Protein AF-A0A7S3KL19-F1 (afdb_monomer_lite)

Radius of gyration: 41.1 Å; chains: 1; bounding box: 106×30×114 Å

Sequence (224 aa):
MGDQIRPVNDKGTVEIENLKRSSTKVPSAVFSWAQTDDCVEKLENVISRTGIYNASFRPEEKEIVLIGEKKPVDRAEILVSFIIEHQKDLAQIDNDNEKILKNIETKKSKIKSQAVEEVLVPKELLGIIIGKSGANLNFIKQEYNVNIQIIEANSEEAHSYTDTVIPENKALVRIFGSNQSWVKEAKAYICINRNTYPIEKDKIDYIRGYKNSILNDMKERSGC

InterPro domains:
  IPR004087 K Homology domain [SM00322] (113-195)
  IPR004088 K Homology domain, type 1 [PF00013] (117-190)
  IPR036612 K Homology domain, type 1 superfamily [G3DSA:3.30.1370.10] (102-196)
  IPR036612 K Homology domain, type 1 superfamily [SSF54791] (116-223)

pLDDT: mean 78.71, std 11.36, range [45.09, 91.5]

Structure (mmCIF, N/CA/C/O backbone):
data_AF-A0A7S3KL19-F1
#
_entry.id   AF-A0A7S3KL19-F1
#
loop_
_atom_site.group_PDB
_atom_site.id
_atom_site.type_symbol
_atom_site.label_atom_id
_atom_site.label_alt_id
_atom_site.label_comp_id
_atom_site.label_asym_id
_atom_site.label_entity_id
_atom_site.label_seq_id
_atom_site.pdbx_PDB_ins_code
_atom_site.Cartn_x
_atom_site.Cartn_y
_atom_site.Cartn_z
_atom_site.occupancy
_atom_site.B_iso_or_equiv
_atom_site.auth_seq_id
_atom_site.auth_comp_id
_atom_site.auth_asym_id
_atom_site.auth_atom_id
_atom_site.pdbx_PDB_model_num
ATOM 1 N N . MET A 1 1 ? -67.258 13.525 37.506 1.00 45.09 1 MET A N 1
ATOM 2 C CA . MET A 1 1 ? -65.952 13.277 36.860 1.00 45.09 1 MET A CA 1
ATOM 3 C C . MET A 1 1 ? -65.077 12.632 37.913 1.00 45.09 1 MET A C 1
ATOM 5 O O . MET A 1 1 ? -64.866 13.254 38.941 1.00 45.09 1 MET A O 1
ATOM 9 N N . GLY A 1 2 ? -64.766 11.346 37.747 1.00 49.59 2 GLY A N 1
ATOM 10 C CA . GLY A 1 2 ? -64.137 10.530 38.787 1.00 49.59 2 GLY A CA 1
ATOM 11 C C . GLY A 1 2 ? -62.633 10.763 38.875 1.00 49.59 2 GLY A C 1
ATOM 12 O O . GLY A 1 2 ? -61.955 10.758 37.849 1.00 49.59 2 GLY A O 1
ATOM 13 N N . ASP A 1 3 ? -62.148 10.943 40.101 1.00 52.84 3 ASP A N 1
ATOM 14 C CA . ASP A 1 3 ? -60.731 10.925 40.457 1.00 52.84 3 ASP A CA 1
ATOM 15 C C . ASP A 1 3 ? -60.135 9.552 40.125 1.00 52.84 3 ASP A C 1
ATOM 17 O O . ASP A 1 3 ? -60.471 8.539 40.742 1.00 52.84 3 ASP A O 1
ATOM 21 N N . GLN A 1 4 ? -59.243 9.505 39.138 1.00 60.31 4 GLN A N 1
ATOM 22 C CA . GLN A 1 4 ? -58.414 8.333 38.875 1.00 60.31 4 GLN A CA 1
ATOM 23 C C . GLN A 1 4 ? -57.159 8.412 39.749 1.00 60.31 4 GLN A C 1
ATOM 25 O O . GLN A 1 4 ? -56.116 8.917 39.334 1.00 60.31 4 GLN A O 1
ATOM 30 N N . ILE A 1 5 ? -57.267 7.915 40.982 1.00 62.75 5 ILE A N 1
ATOM 31 C CA . ILE A 1 5 ? -56.114 7.698 41.863 1.00 62.75 5 ILE A CA 1
ATOM 32 C C . ILE A 1 5 ? -55.264 6.570 41.258 1.00 62.75 5 ILE A C 1
ATOM 34 O O . ILE A 1 5 ? -55.786 5.513 40.899 1.00 62.75 5 ILE A O 1
ATOM 38 N N . ARG A 1 6 ? -53.950 6.795 41.119 1.00 64.94 6 ARG A N 1
ATOM 39 C CA . ARG A 1 6 ? -53.011 5.764 40.648 1.00 64.94 6 ARG A CA 1
ATOM 40 C C . ARG A 1 6 ? -53.043 4.547 41.585 1.00 64.94 6 ARG A C 1
ATOM 42 O O . ARG A 1 6 ? -53.072 4.741 42.801 1.00 64.94 6 ARG A O 1
ATOM 49 N N . PRO A 1 7 ? -52.984 3.311 41.056 1.00 67.38 7 PRO A N 1
ATOM 50 C CA . PRO A 1 7 ? -52.885 2.122 41.892 1.00 67.38 7 PRO A CA 1
ATOM 51 C C . PRO A 1 7 ? -51.607 2.173 42.736 1.00 67.38 7 PRO A C 1
ATOM 53 O O . PRO A 1 7 ? -50.551 2.603 42.262 1.00 67.38 7 PRO A O 1
ATOM 56 N N . VAL A 1 8 ? -51.720 1.750 43.997 1.00 61.41 8 VAL A N 1
ATOM 57 C CA . VAL A 1 8 ? -50.589 1.637 44.923 1.00 61.41 8 VAL A CA 1
ATOM 58 C C . VAL A 1 8 ? -49.572 0.672 44.314 1.00 61.41 8 VAL A C 1
ATOM 60 O O . VAL A 1 8 ? -49.920 -0.431 43.898 1.00 61.41 8 VAL A O 1
ATOM 63 N N . ASN A 1 9 ? -48.325 1.124 44.200 1.00 58.44 9 ASN A N 1
ATOM 64 C CA . ASN A 1 9 ? -47.238 0.327 43.652 1.00 58.44 9 ASN A CA 1
ATOM 65 C C . ASN A 1 9 ? -46.921 -0.826 44.620 1.00 58.44 9 ASN A C 1
ATOM 67 O O . ASN A 1 9 ? -46.356 -0.594 45.681 1.00 58.44 9 ASN A O 1
ATOM 71 N N . ASP A 1 10 ? -47.295 -2.046 44.237 1.00 58.66 10 ASP A N 1
ATOM 72 C CA . ASP A 1 10 ? -47.123 -3.291 45.009 1.00 58.66 10 ASP A CA 1
ATOM 73 C C . ASP A 1 10 ? -45.732 -3.933 44.815 1.00 58.66 10 ASP A C 1
ATOM 75 O O . ASP A 1 10 ? -45.438 -5.037 45.269 1.00 58.66 10 ASP A O 1
ATOM 79 N N . LYS A 1 11 ? -44.831 -3.246 44.103 1.00 57.41 11 LYS A N 1
ATOM 80 C CA . LYS A 1 11 ? -43.422 -3.635 44.055 1.00 57.41 11 LYS A CA 1
ATOM 81 C C . LYS A 1 11 ? -42.772 -3.143 45.340 1.00 57.41 11 LYS A C 1
ATOM 83 O O . LYS A 1 11 ? -42.632 -1.935 45.522 1.00 57.41 11 LYS A O 1
ATOM 88 N N . GLY A 1 12 ? -42.434 -4.091 46.215 1.00 57.59 12 GLY A N 1
ATOM 89 C CA . GLY A 1 12 ? -41.809 -3.857 47.513 1.00 57.59 12 GLY A CA 1
ATOM 90 C C . GLY A 1 12 ? -40.696 -2.809 47.475 1.00 57.59 12 GLY A C 1
ATOM 91 O O . GLY A 1 12 ? -40.005 -2.628 46.471 1.00 57.59 12 GLY A O 1
ATOM 92 N N . THR A 1 13 ? -40.569 -2.087 48.583 1.00 56.41 13 THR A N 1
ATOM 93 C CA . THR A 1 13 ? -39.590 -1.023 48.802 1.00 56.41 13 THR A CA 1
ATOM 94 C C . THR A 1 13 ? -38.187 -1.470 48.386 1.00 56.41 13 THR A C 1
ATOM 96 O O . THR A 1 13 ? -37.757 -2.564 48.738 1.00 56.41 13 THR A O 1
ATOM 99 N N . VAL A 1 14 ? -37.458 -0.617 47.660 1.00 57.31 14 VAL A N 1
ATOM 100 C CA . VAL A 1 14 ? -36.040 -0.855 47.356 1.00 57.31 14 VAL A CA 1
ATOM 101 C C . VAL A 1 14 ? -35.271 -0.895 48.676 1.00 57.31 14 VAL A C 1
ATOM 103 O O . VAL A 1 14 ? -35.114 0.128 49.344 1.00 57.31 14 VAL A O 1
ATOM 106 N N . GLU A 1 15 ? -34.802 -2.076 49.064 1.00 59.34 15 GLU A N 1
ATOM 107 C CA . GLU A 1 15 ? -33.934 -2.242 50.225 1.00 59.34 15 GLU A CA 1
ATOM 108 C C . GLU A 1 15 ? -32.550 -1.677 49.894 1.00 59.34 15 GLU A C 1
ATOM 110 O O . GLU A 1 15 ? -31.805 -2.227 49.081 1.00 59.34 15 GLU A O 1
ATOM 115 N N . ILE A 1 16 ? -32.203 -0.555 50.530 1.00 60.81 16 ILE A N 1
ATOM 116 C CA . ILE A 1 16 ? -30.930 0.159 50.327 1.00 60.81 16 ILE A CA 1
ATOM 117 C C . ILE A 1 16 ? -29.725 -0.760 50.607 1.00 60.81 16 ILE A C 1
ATOM 119 O O . ILE A 1 16 ? -28.673 -0.602 49.992 1.00 60.81 16 ILE A O 1
ATOM 123 N N . GLU A 1 17 ? -29.892 -1.763 51.473 1.00 62.44 17 GLU A N 1
ATOM 124 C CA . GLU A 1 17 ? -28.858 -2.741 51.837 1.00 62.44 17 GLU A CA 1
ATOM 125 C C . GLU A 1 17 ? -28.426 -3.651 50.674 1.00 62.44 17 GLU A C 1
ATOM 127 O O . GLU A 1 17 ? -27.288 -4.118 50.647 1.00 62.44 17 GLU A O 1
ATOM 132 N N . ASN A 1 18 ? -29.299 -3.873 49.683 1.00 69.25 18 ASN A N 1
ATOM 133 C CA . ASN A 1 18 ? -29.034 -4.762 48.547 1.00 69.25 18 ASN A CA 1
ATOM 134 C C . ASN A 1 18 ? -28.517 -4.029 47.297 1.00 69.25 18 ASN A C 1
ATOM 136 O O . ASN A 1 18 ? -28.227 -4.665 46.276 1.00 69.25 18 ASN A O 1
ATOM 140 N N . LEU A 1 19 ? -28.364 -2.703 47.373 1.00 76.94 19 LEU A N 1
ATOM 141 C CA . LEU A 1 19 ? -27.868 -1.877 46.281 1.00 76.94 19 LEU A CA 1
ATOM 142 C C . LEU A 1 19 ? -26.337 -1.968 46.184 1.00 76.94 19 LEU A C 1
ATOM 144 O O . LEU A 1 19 ? -25.602 -1.521 47.063 1.00 76.94 19 LEU A O 1
ATOM 148 N N . LYS A 1 20 ? -25.842 -2.504 45.069 1.00 83.12 20 LYS A N 1
ATOM 149 C CA . LYS A 1 20 ? -24.422 -2.539 44.719 1.00 83.12 20 LYS A CA 1
ATOM 150 C C . LYS A 1 20 ? -24.139 -1.516 43.622 1.00 83.12 20 LYS A C 1
ATOM 152 O O . LYS A 1 20 ? -24.841 -1.441 42.613 1.00 83.12 20 LYS A O 1
ATOM 157 N N . ARG A 1 21 ? -23.054 -0.766 43.806 1.00 86.00 21 ARG A N 1
ATOM 158 C CA . ARG A 1 21 ? -22.410 0.023 42.754 1.00 86.00 21 ARG A CA 1
ATOM 159 C C . ARG A 1 21 ? -21.170 -0.733 42.280 1.00 86.00 21 ARG A C 1
ATOM 161 O O . ARG A 1 21 ? -20.320 -1.056 43.105 1.00 86.00 21 ARG A O 1
ATOM 168 N N . SER A 1 22 ? -21.072 -1.006 40.983 1.00 85.25 22 SER A N 1
ATOM 169 C CA . SER A 1 22 ? -19.845 -1.501 40.339 1.00 85.25 22 SER A CA 1
ATOM 170 C C . SER A 1 22 ? -19.343 -0.460 39.339 1.00 85.25 22 SER A C 1
ATOM 172 O O . SER A 1 22 ? -20.146 0.298 38.784 1.00 85.25 22 SER A O 1
ATOM 174 N N . SER A 1 23 ? -18.028 -0.376 39.138 1.00 86.38 23 SER A N 1
ATOM 175 C CA . SER A 1 23 ? -17.437 0.488 38.117 1.00 86.38 23 SER A CA 1
ATOM 176 C C . SER A 1 23 ? -16.405 -0.259 37.282 1.00 86.38 23 SER A C 1
ATOM 178 O O . SER A 1 23 ? -15.644 -1.087 37.782 1.00 86.38 23 SER A O 1
ATOM 180 N N . THR A 1 24 ? -16.396 0.028 35.982 1.00 86.38 24 THR A N 1
ATOM 181 C CA . THR A 1 24 ? -15.462 -0.561 35.020 1.00 86.38 24 THR A CA 1
ATOM 182 C C . THR A 1 24 ? -14.723 0.550 34.292 1.00 86.38 24 THR A C 1
ATOM 184 O O . THR A 1 24 ? -15.341 1.450 33.720 1.00 86.38 24 THR A O 1
ATOM 187 N N . LYS A 1 25 ? -13.388 0.484 34.299 1.00 87.56 25 LYS A N 1
ATOM 188 C CA . LYS A 1 25 ? -12.530 1.468 33.631 1.00 87.56 25 LYS A CA 1
ATOM 189 C C . LYS A 1 25 ? -12.617 1.338 32.119 1.00 87.56 25 LYS A C 1
ATOM 191 O O . LYS A 1 25 ? -12.470 0.245 31.578 1.00 87.56 25 LYS A O 1
ATOM 196 N N . VAL A 1 26 ? -12.789 2.470 31.447 1.00 87.88 26 VAL A N 1
ATOM 197 C CA . VAL A 1 26 ? -12.820 2.553 29.989 1.00 87.88 26 VAL A CA 1
ATOM 198 C C . VAL A 1 26 ? -11.412 2.878 29.478 1.00 87.88 26 VAL A C 1
ATOM 200 O O . VAL A 1 26 ? -10.848 3.915 29.841 1.00 87.88 26 VAL A O 1
ATOM 203 N N . PRO A 1 27 ? -10.810 2.016 28.640 1.00 86.06 27 PRO A N 1
ATOM 204 C CA . PRO A 1 27 ? -9.527 2.293 28.007 1.00 86.06 27 PRO A CA 1
ATOM 205 C C . PRO A 1 27 ? -9.566 3.564 27.149 1.00 86.06 27 PRO A C 1
ATOM 207 O O . PRO A 1 27 ? -10.568 3.867 26.504 1.00 86.06 27 PRO A O 1
ATOM 210 N N . SER A 1 28 ? -8.439 4.274 27.062 1.00 83.69 28 SER A N 1
ATOM 211 C CA . SER A 1 28 ? -8.325 5.512 26.275 1.00 83.69 28 SER A CA 1
ATOM 212 C C . SER A 1 28 ? -8.651 5.333 24.788 1.00 83.69 28 SER A C 1
ATOM 214 O O . SER A 1 28 ? -9.175 6.257 24.177 1.00 83.69 28 SER A O 1
ATOM 216 N N . ALA A 1 29 ? -8.390 4.149 24.223 1.00 81.25 29 ALA A N 1
ATOM 217 C CA . ALA A 1 29 ? -8.665 3.824 22.821 1.00 81.25 29 ALA A CA 1
ATOM 218 C C . ALA A 1 29 ? -10.159 3.890 22.456 1.00 81.25 29 ALA A C 1
ATOM 220 O O . ALA A 1 29 ? -10.496 4.222 21.328 1.00 81.25 29 ALA A O 1
ATOM 221 N N . VAL A 1 30 ? -11.044 3.604 23.415 1.00 84.44 30 VAL A N 1
ATOM 222 C CA . VAL A 1 30 ? -12.505 3.565 23.226 1.00 84.44 30 VAL A CA 1
ATOM 223 C C . VAL A 1 30 ? -13.213 4.712 23.948 1.00 84.44 30 VAL A C 1
ATOM 225 O O . VAL A 1 30 ? -14.436 4.738 24.038 1.00 84.44 30 VAL A O 1
ATOM 228 N N . PHE A 1 31 ? -12.457 5.685 24.461 1.00 86.12 31 PHE A N 1
ATOM 229 C CA . PHE A 1 31 ? -13.008 6.825 25.191 1.00 86.12 31 PHE A CA 1
ATOM 230 C C . PHE A 1 31 ? -13.851 7.741 24.296 1.00 86.12 31 PHE A C 1
ATOM 232 O O . PHE A 1 31 ? -14.876 8.246 24.741 1.00 86.12 31 PHE A O 1
ATOM 239 N N . SER A 1 32 ? -13.442 7.925 23.036 1.00 83.38 32 SER A N 1
ATOM 240 C CA . SER A 1 32 ? -14.223 8.660 22.034 1.00 83.38 32 SER A CA 1
ATOM 241 C C . SER A 1 32 ? -15.557 7.971 21.762 1.00 83.38 32 SER A C 1
ATOM 243 O O . SER A 1 32 ? -16.590 8.628 21.776 1.00 83.38 32 SER A O 1
ATOM 245 N N . TRP A 1 33 ? -15.540 6.645 21.601 1.00 86.19 33 TRP A N 1
ATOM 246 C CA . TRP A 1 33 ? -16.743 5.832 21.437 1.00 86.19 33 TRP A CA 1
ATOM 247 C C . TRP A 1 33 ? -17.645 5.872 22.680 1.00 86.19 33 TRP A C 1
ATOM 249 O O . TRP A 1 33 ? -18.858 5.960 22.563 1.00 86.19 33 TRP A O 1
ATOM 259 N N . ALA A 1 34 ? -17.082 5.881 23.888 1.00 84.62 34 ALA A N 1
ATOM 260 C CA . ALA A 1 34 ? -17.883 5.911 25.111 1.00 84.62 34 ALA A CA 1
ATOM 261 C C . ALA A 1 34 ? -18.716 7.201 25.281 1.00 84.62 34 ALA A C 1
ATOM 263 O O . ALA A 1 34 ? -19.664 7.206 26.066 1.00 84.62 34 ALA A O 1
ATOM 264 N N . GLN A 1 35 ? -18.370 8.275 24.560 1.00 86.50 35 GLN A N 1
ATOM 265 C CA . GLN A 1 35 ? -19.113 9.540 24.527 1.00 86.50 35 GLN A CA 1
ATOM 266 C C . GLN A 1 35 ? -20.168 9.607 23.417 1.00 86.50 35 GLN A C 1
ATOM 268 O O . GLN A 1 35 ? -20.930 10.570 23.388 1.00 86.50 35 GLN A O 1
ATOM 273 N N . THR A 1 36 ? -20.197 8.643 22.493 1.00 88.44 36 THR A N 1
ATOM 274 C CA . THR A 1 36 ? -21.179 8.637 21.406 1.00 88.44 36 THR A CA 1
ATOM 275 C C . THR A 1 36 ? -22.513 8.061 21.863 1.00 88.44 36 THR A C 1
ATOM 277 O O . THR A 1 36 ? -22.590 7.287 22.823 1.00 88.44 36 THR A O 1
ATOM 280 N N . ASP A 1 37 ? -23.567 8.402 21.125 1.00 86.62 37 ASP A N 1
ATOM 281 C CA . ASP A 1 37 ? -24.920 7.902 21.376 1.00 86.62 37 ASP A CA 1
ATOM 282 C C . ASP A 1 37 ? -24.989 6.362 21.284 1.00 86.62 37 ASP A C 1
ATOM 284 O O . ASP A 1 37 ? -25.701 5.727 22.058 1.00 86.62 37 ASP A O 1
ATOM 288 N N . ASP A 1 38 ? -24.139 5.733 20.461 1.00 87.06 38 ASP A N 1
ATOM 289 C CA . ASP A 1 38 ? -24.019 4.268 20.369 1.00 87.06 38 ASP A CA 1
ATOM 290 C C . ASP A 1 38 ? -23.659 3.600 21.705 1.00 87.06 38 ASP A C 1
ATOM 292 O O . ASP A 1 38 ? -24.051 2.460 21.975 1.00 87.06 38 ASP A O 1
ATOM 296 N N . CYS A 1 39 ? -22.847 4.262 22.535 1.00 85.31 39 CYS A N 1
ATOM 297 C CA . CYS A 1 39 ? -22.506 3.753 23.860 1.00 85.31 39 CYS A CA 1
ATOM 298 C C . CYS A 1 39 ? -23.741 3.762 24.759 1.00 85.31 39 CYS A C 1
ATOM 300 O O . CYS A 1 39 ? -24.018 2.769 25.433 1.00 85.31 39 CYS A O 1
ATOM 302 N N . VAL A 1 40 ? -24.514 4.848 24.712 1.00 87.12 40 VAL A N 1
ATOM 303 C CA . VAL A 1 40 ? -25.753 4.993 25.478 1.00 87.12 40 VAL A CA 1
ATOM 304 C C . VAL A 1 40 ? -26.748 3.904 25.082 1.00 87.12 40 VAL A C 1
ATOM 306 O O . VAL A 1 40 ? -27.219 3.181 25.958 1.00 87.12 40 VAL A O 1
ATOM 309 N N . GLU A 1 41 ? -26.969 3.678 23.785 1.00 87.69 41 GLU A N 1
ATOM 310 C CA . GLU A 1 41 ? -27.856 2.610 23.302 1.00 87.69 41 GLU A CA 1
ATOM 311 C C . GLU A 1 41 ? -27.397 1.212 23.751 1.00 87.69 41 GLU A C 1
ATOM 313 O O . GLU A 1 41 ? -28.201 0.366 24.161 1.00 87.69 41 GLU A O 1
ATOM 318 N N . LYS A 1 42 ? -26.087 0.927 23.713 1.00 86.88 42 LYS A N 1
ATOM 319 C CA . LYS A 1 42 ? -25.561 -0.361 24.200 1.00 86.88 42 LYS A CA 1
ATOM 320 C C . LYS A 1 42 ? -25.721 -0.508 25.713 1.00 86.88 42 LYS A C 1
ATOM 322 O O . LYS A 1 42 ? -26.015 -1.611 26.172 1.00 86.88 42 LYS A O 1
ATOM 327 N N . LEU A 1 43 ? -25.577 0.567 26.485 1.00 88.69 43 LEU A N 1
ATOM 328 C CA . LEU A 1 43 ? -25.800 0.548 27.932 1.00 88.69 43 LEU A CA 1
ATOM 329 C C . LEU A 1 43 ? -27.284 0.386 28.282 1.00 88.69 43 LEU A C 1
ATOM 331 O O . LEU A 1 43 ? -27.600 -0.405 29.168 1.00 88.69 43 LEU A O 1
ATOM 335 N N . GLU A 1 44 ? -28.203 1.018 27.551 1.00 88.19 44 GLU A N 1
ATOM 336 C CA . GLU A 1 44 ? -29.649 0.791 27.704 1.00 88.19 44 GLU A CA 1
ATOM 337 C C . GLU A 1 44 ? -30.038 -0.667 27.430 1.00 88.19 44 GLU A C 1
ATOM 339 O O . GLU A 1 44 ? -30.850 -1.264 28.150 1.00 88.19 44 GLU A O 1
ATOM 344 N N . ASN A 1 45 ? -29.394 -1.289 26.441 1.00 87.88 45 ASN A N 1
ATOM 345 C CA . ASN A 1 45 ? -29.547 -2.716 26.179 1.00 87.88 45 ASN A CA 1
ATOM 346 C C . ASN A 1 45 ? -29.033 -3.578 27.344 1.00 87.88 45 ASN A C 1
ATOM 348 O O . ASN A 1 45 ? -29.657 -4.588 27.681 1.00 87.88 45 ASN A O 1
ATOM 352 N N . VAL A 1 46 ? -27.931 -3.191 27.997 1.00 88.50 46 VAL A N 1
ATOM 353 C CA . VAL A 1 46 ? -27.435 -3.866 29.210 1.00 88.50 46 VAL A CA 1
ATOM 354 C C . VAL A 1 46 ? -28.424 -3.707 30.366 1.00 88.50 46 VAL A C 1
ATOM 356 O O . VAL A 1 46 ? -28.720 -4.702 31.032 1.00 88.50 46 VAL A O 1
ATOM 359 N N . ILE A 1 47 ? -28.985 -2.510 30.571 1.00 88.50 47 ILE A N 1
ATOM 360 C CA . ILE A 1 47 ? -30.016 -2.242 31.590 1.00 88.50 47 ILE A CA 1
ATOM 361 C C . ILE A 1 47 ? -31.213 -3.173 31.377 1.00 88.50 47 ILE A C 1
ATOM 363 O O . ILE A 1 47 ? -31.583 -3.932 32.275 1.00 88.50 47 ILE A O 1
ATOM 367 N N . SER A 1 48 ? -31.745 -3.202 30.156 1.00 87.62 48 SER A N 1
ATOM 368 C CA . SER A 1 48 ? -32.917 -4.007 29.798 1.00 87.62 48 SER A CA 1
ATOM 369 C C . SER A 1 48 ? -32.674 -5.516 29.918 1.00 87.62 48 SER A C 1
ATOM 371 O O . SER A 1 48 ? -33.572 -6.260 30.307 1.00 87.62 48 SER A O 1
ATOM 373 N N . ARG A 1 49 ? -31.459 -5.993 29.608 1.00 86.50 49 ARG A N 1
ATOM 374 C CA . ARG A 1 49 ? -31.110 -7.427 29.647 1.00 86.50 49 ARG A CA 1
ATOM 375 C C . ARG A 1 49 ? -30.767 -7.951 31.037 1.00 86.50 49 ARG A C 1
ATOM 377 O O . ARG A 1 49 ? -30.941 -9.140 31.293 1.00 86.50 49 ARG A O 1
ATOM 384 N N . THR A 1 50 ? -30.231 -7.104 31.909 1.00 87.19 50 THR A N 1
ATOM 385 C CA . THR A 1 50 ? -29.752 -7.525 33.237 1.00 87.19 50 THR A CA 1
ATOM 386 C C . THR A 1 50 ? -30.703 -7.154 34.363 1.00 87.19 50 THR A C 1
ATOM 388 O O . THR A 1 50 ? -30.684 -7.823 35.395 1.00 87.19 50 THR A O 1
ATOM 391 N N . GLY A 1 51 ? -31.554 -6.144 34.161 1.00 85.62 51 GLY A N 1
ATOM 392 C CA . GLY A 1 51 ? -32.467 -5.636 35.180 1.00 85.62 51 GLY A CA 1
ATOM 393 C C . GLY A 1 51 ? -31.785 -4.761 36.235 1.00 85.62 51 GLY A C 1
ATOM 394 O O . GLY A 1 51 ? -32.330 -4.592 37.322 1.00 85.62 51 GLY A O 1
ATOM 395 N N . ILE A 1 52 ? -30.587 -4.233 35.954 1.00 90.00 52 ILE A N 1
ATOM 396 C CA . ILE A 1 52 ? -29.966 -3.199 36.796 1.00 90.00 52 ILE A CA 1
ATOM 397 C C . ILE A 1 52 ? -30.779 -1.898 36.731 1.00 90.00 52 ILE A C 1
ATOM 399 O O . ILE A 1 52 ? -31.514 -1.660 35.778 1.00 90.00 52 ILE A O 1
ATOM 403 N N . TYR A 1 53 ? -30.630 -1.035 37.733 1.00 87.56 53 TYR A N 1
ATOM 404 C CA . TYR A 1 53 ? -31.352 0.236 37.790 1.00 87.56 53 TYR A CA 1
ATOM 405 C C . TYR A 1 53 ? -30.762 1.282 36.848 1.00 87.56 53 TYR A C 1
ATOM 407 O O . TYR A 1 53 ? -31.498 2.100 36.304 1.00 87.56 53 TYR A O 1
ATOM 415 N N . ASN A 1 54 ? -29.436 1.290 36.688 1.00 88.25 54 ASN A N 1
ATOM 416 C CA . ASN A 1 54 ? -28.760 2.274 35.855 1.00 88.25 54 ASN A CA 1
ATOM 417 C C . ASN A 1 54 ? -27.389 1.779 35.375 1.00 88.25 54 ASN A C 1
ATOM 419 O O . ASN A 1 54 ? -26.654 1.140 36.131 1.00 88.25 54 ASN A O 1
ATOM 423 N N . ALA A 1 55 ? -27.035 2.147 34.147 1.00 89.94 55 ALA A N 1
ATOM 424 C CA . ALA A 1 55 ? -25.697 2.066 33.587 1.00 89.94 55 ALA A CA 1
ATOM 425 C C . ALA A 1 55 ? -25.378 3.397 32.906 1.00 89.94 55 ALA A C 1
ATOM 427 O O . ALA A 1 55 ? -26.061 3.798 31.970 1.00 89.94 55 ALA A O 1
ATOM 428 N N . SER A 1 56 ? -24.340 4.086 33.374 1.00 88.75 56 SER A N 1
ATOM 429 C CA . SER A 1 56 ? -23.969 5.397 32.837 1.00 88.75 56 SER A CA 1
ATOM 430 C C . SER A 1 56 ? -22.463 5.522 32.700 1.00 88.75 56 SER A C 1
ATOM 432 O O . SER A 1 56 ? -21.729 5.174 33.630 1.00 88.75 56 SER A O 1
ATOM 434 N N . PHE A 1 57 ? -22.007 6.078 31.584 1.00 90.00 57 PHE A N 1
ATOM 435 C CA . PHE A 1 57 ? -20.616 6.466 31.418 1.00 90.00 57 PHE A CA 1
ATOM 436 C C . PHE A 1 57 ? -20.328 7.793 32.138 1.00 90.00 57 PHE A C 1
ATOM 438 O O . PHE A 1 57 ? -21.096 8.749 32.033 1.00 90.00 57 PHE A O 1
ATOM 445 N N . ARG A 1 58 ? -19.223 7.853 32.890 1.00 89.12 58 ARG A N 1
ATOM 446 C CA . ARG A 1 58 ? -18.723 9.060 33.561 1.00 89.12 58 ARG A CA 1
ATOM 447 C C . ARG A 1 58 ? -17.451 9.544 32.855 1.00 89.12 58 ARG A C 1
ATOM 449 O O . ARG A 1 58 ? -16.394 8.945 33.059 1.00 89.12 58 ARG A O 1
ATOM 456 N N . PRO A 1 59 ? -17.523 10.631 32.062 1.00 84.81 59 PRO A N 1
ATOM 457 C CA . PRO A 1 59 ? -16.376 11.139 31.309 1.00 84.81 59 PRO A CA 1
ATOM 458 C C . PRO A 1 59 ? -15.221 11.629 32.192 1.00 84.81 59 PRO A C 1
ATOM 460 O O . PRO A 1 59 ? -14.066 11.458 31.813 1.00 84.81 59 PRO A O 1
ATOM 463 N N . GLU A 1 60 ? -15.530 12.207 33.359 1.00 85.75 60 GLU A N 1
ATOM 464 C CA . GLU A 1 60 ? -14.539 12.761 34.297 1.00 85.75 60 GLU A CA 1
ATOM 465 C C . GLU A 1 60 ? -13.618 11.672 34.863 1.00 85.75 60 GLU A C 1
ATOM 467 O O . GLU A 1 60 ? -12.397 11.794 34.809 1.00 85.75 60 GLU A O 1
ATOM 472 N N . GLU A 1 61 ? -14.211 10.564 35.311 1.00 83.44 61 GLU A N 1
ATOM 473 C CA . GLU A 1 61 ? -13.492 9.433 35.915 1.00 83.44 61 GLU A CA 1
ATOM 474 C C . GLU A 1 61 ? -13.045 8.385 34.879 1.00 83.44 61 GLU A C 1
ATOM 476 O O . GLU A 1 61 ? -12.226 7.519 35.175 1.00 83.44 61 GLU A O 1
ATOM 481 N N . LYS A 1 62 ? -13.547 8.469 33.637 1.00 86.88 62 LYS A N 1
ATOM 482 C CA . LYS A 1 62 ? -13.341 7.480 32.560 1.00 86.88 62 LYS A CA 1
ATOM 483 C C . LYS A 1 62 ? -13.826 6.076 32.934 1.00 86.88 62 LYS A C 1
ATOM 485 O O . LYS A 1 62 ? -13.217 5.072 32.561 1.00 86.88 62 LYS A O 1
ATOM 490 N N . GLU A 1 63 ? -14.939 5.998 33.653 1.00 89.44 63 GLU A N 1
ATOM 491 C CA . GLU A 1 63 ? -15.514 4.734 34.115 1.00 89.44 63 GLU A CA 1
ATOM 492 C C . GLU A 1 63 ? -16.986 4.619 33.723 1.00 89.44 63 GLU A C 1
ATOM 494 O O . GLU A 1 63 ? -17.735 5.598 33.730 1.00 89.44 63 GLU A O 1
ATOM 499 N N . ILE A 1 64 ? -17.418 3.402 33.405 1.00 89.50 64 ILE A N 1
ATOM 500 C CA . ILE A 1 64 ? -18.837 3.061 33.313 1.00 89.50 64 ILE A CA 1
ATOM 501 C C . ILE A 1 64 ? -19.278 2.611 34.698 1.00 89.50 64 ILE A C 1
ATOM 503 O O . ILE A 1 64 ? -18.677 1.718 35.293 1.00 89.50 64 ILE A O 1
ATOM 507 N N . VAL A 1 65 ? -20.321 3.252 35.215 1.00 90.31 65 VAL A N 1
ATOM 508 C CA . VAL A 1 65 ? -20.877 2.978 36.539 1.00 90.31 65 VAL A CA 1
ATOM 509 C C . VAL A 1 65 ? -22.183 2.215 36.383 1.00 90.31 65 VAL A C 1
ATOM 511 O O . VAL A 1 65 ? -23.085 2.666 35.677 1.00 90.31 65 VAL A O 1
ATOM 514 N N . LEU A 1 66 ? -22.278 1.088 37.084 1.00 91.50 66 LEU A N 1
ATOM 515 C CA . LEU A 1 66 ? -23.432 0.197 37.129 1.00 91.50 66 LEU A CA 1
ATOM 516 C C . LEU A 1 66 ? -24.047 0.235 38.526 1.00 91.50 66 LEU A C 1
ATOM 518 O O . LEU A 1 66 ? -23.337 0.109 39.527 1.00 91.50 66 LEU A O 1
ATOM 522 N N . ILE A 1 67 ? -25.364 0.408 38.597 1.00 89.94 67 ILE A N 1
ATOM 523 C CA . ILE A 1 67 ? -26.120 0.486 39.850 1.00 89.94 67 ILE A CA 1
ATOM 524 C C . ILE A 1 67 ? -27.263 -0.518 39.781 1.00 89.94 67 ILE A C 1
ATOM 526 O O . ILE A 1 67 ? -28.097 -0.454 38.880 1.00 89.94 67 ILE A O 1
ATOM 530 N N . GLY A 1 68 ? -27.325 -1.436 40.738 1.00 89.19 68 GLY A N 1
ATOM 531 C CA . GLY A 1 68 ? -28.334 -2.490 40.753 1.00 89.19 68 GLY A CA 1
ATOM 532 C C . GLY A 1 68 ? -28.219 -3.391 41.972 1.00 89.19 68 GLY A C 1
ATOM 533 O O . GLY A 1 68 ? -27.429 -3.141 42.877 1.00 89.19 68 GLY A O 1
ATOM 534 N N . GLU A 1 69 ? -28.990 -4.471 41.981 1.00 86.94 69 GLU A N 1
ATOM 535 C CA . GLU A 1 69 ? -28.810 -5.552 42.950 1.00 86.94 69 GLU A CA 1
ATOM 536 C C . GLU A 1 69 ? -27.555 -6.380 42.640 1.00 86.94 69 GLU A C 1
ATOM 538 O O . GLU A 1 69 ? -27.101 -6.456 41.496 1.00 86.94 69 GLU A O 1
ATOM 543 N N . LYS A 1 70 ? -27.017 -7.075 43.648 1.00 84.56 70 LYS A N 1
ATOM 544 C CA . LYS A 1 70 ? -25.757 -7.831 43.543 1.00 84.56 70 LYS A CA 1
ATOM 545 C C . LYS A 1 70 ? -25.694 -8.781 42.331 1.00 84.56 70 LYS A C 1
ATOM 547 O O . LYS A 1 70 ? -24.756 -8.696 41.546 1.00 84.56 70 LYS A O 1
ATOM 552 N N . LYS A 1 71 ? -26.705 -9.642 42.139 1.00 86.19 71 LYS A N 1
ATOM 553 C CA . LYS A 1 71 ? -26.728 -10.639 41.044 1.00 86.19 71 LYS A CA 1
ATOM 554 C C . LYS A 1 71 ? -26.856 -10.001 39.642 1.00 86.19 71 LYS A C 1
ATOM 556 O O . LYS A 1 71 ? -26.096 -10.398 38.759 1.00 86.19 71 LYS A O 1
ATOM 561 N N . PRO A 1 72 ? -27.781 -9.049 39.396 1.00 88.62 72 PRO A N 1
ATOM 562 C CA . PRO A 1 72 ? -27.833 -8.283 38.147 1.00 88.62 72 PRO A CA 1
ATOM 563 C C . PRO A 1 72 ? -26.545 -7.531 37.814 1.00 88.62 72 PRO A C 1
ATOM 565 O O . PRO A 1 72 ? -26.103 -7.568 36.667 1.00 88.62 72 PRO A O 1
ATOM 568 N N . VAL A 1 73 ? -25.927 -6.887 38.809 1.00 89.50 73 VAL A N 1
ATOM 569 C CA . VAL A 1 73 ? -24.709 -6.087 38.613 1.00 89.50 73 VAL A CA 1
ATOM 570 C C . VAL A 1 73 ? -23.543 -6.957 38.163 1.00 89.50 73 VAL A C 1
ATOM 572 O O . VAL A 1 73 ? -22.864 -6.588 37.212 1.00 89.50 73 VAL A O 1
ATOM 575 N N . ASP A 1 74 ? -23.358 -8.136 38.761 1.00 88.00 74 ASP A N 1
ATOM 576 C CA . ASP A 1 74 ? -22.279 -9.050 38.365 1.00 88.00 74 ASP A CA 1
ATOM 577 C C . ASP A 1 74 ? -22.433 -9.517 36.900 1.00 88.00 74 ASP A C 1
ATOM 579 O O . ASP A 1 74 ? -21.451 -9.658 36.174 1.00 88.00 74 ASP A O 1
ATOM 583 N N . ARG A 1 75 ? -23.672 -9.707 36.418 1.00 88.69 75 ARG A N 1
ATOM 584 C CA . ARG A 1 75 ? -23.938 -10.021 34.999 1.00 88.69 75 ARG A CA 1
ATOM 585 C C . ARG A 1 75 ? -23.697 -8.823 34.086 1.00 88.69 75 ARG A C 1
ATOM 587 O O . ARG A 1 75 ? -23.156 -8.987 32.995 1.00 88.69 75 ARG A O 1
ATOM 594 N N . ALA A 1 76 ? -24.122 -7.637 34.513 1.00 90.19 76 ALA A N 1
ATOM 595 C CA . ALA A 1 76 ? -23.925 -6.404 33.761 1.00 90.19 76 ALA A CA 1
ATOM 596 C C . ALA A 1 76 ? -22.442 -6.071 33.604 1.00 90.19 76 ALA A C 1
ATOM 598 O O . ALA A 1 76 ? -22.029 -5.660 32.526 1.00 90.19 76 ALA A O 1
ATOM 599 N N . GLU A 1 77 ? -21.640 -6.324 34.634 1.00 89.94 77 GLU A N 1
ATOM 600 C CA . GLU A 1 77 ? -20.193 -6.128 34.609 1.00 89.94 77 GLU A CA 1
ATOM 601 C C . GLU A 1 77 ? -19.523 -6.958 33.503 1.00 89.94 77 GLU A C 1
ATOM 603 O O . GLU A 1 77 ? -18.726 -6.424 32.736 1.00 89.94 77 GLU A O 1
ATOM 608 N N . ILE A 1 78 ? -19.923 -8.226 33.340 1.00 89.25 78 ILE A N 1
ATOM 609 C CA . ILE A 1 78 ? -19.428 -9.105 32.265 1.00 89.25 78 ILE A CA 1
ATOM 610 C C . ILE A 1 78 ? -19.852 -8.598 30.878 1.00 89.25 78 ILE A C 1
ATOM 612 O O . ILE A 1 78 ? -19.070 -8.629 29.930 1.00 89.25 78 ILE A O 1
ATOM 616 N N . LEU A 1 79 ? -21.097 -8.137 30.725 1.00 88.25 79 LEU A N 1
ATOM 617 C CA . LEU A 1 79 ? -21.558 -7.609 29.436 1.00 88.25 79 LEU A CA 1
ATOM 618 C C . LEU A 1 79 ? -20.830 -6.315 29.066 1.00 88.25 79 LEU A C 1
ATOM 620 O O . LEU A 1 79 ? -20.468 -6.121 27.909 1.00 88.25 79 LEU A O 1
ATOM 624 N N . VAL A 1 80 ? -20.598 -5.442 30.044 1.00 88.75 80 VAL A N 1
ATOM 625 C CA . VAL A 1 80 ? -19.882 -4.181 29.841 1.00 88.75 80 VAL A CA 1
ATOM 626 C C . VAL A 1 80 ? -18.419 -4.431 29.507 1.00 88.75 80 VAL A C 1
ATOM 628 O O . VAL A 1 80 ? -17.913 -3.809 28.574 1.00 88.75 80 VAL A O 1
ATOM 631 N N . SER A 1 81 ? -17.748 -5.360 30.194 1.00 86.50 81 SER A N 1
ATOM 632 C CA . SER A 1 81 ? -16.363 -5.709 29.864 1.00 86.50 81 SER A CA 1
ATOM 633 C C . SER A 1 81 ? -16.245 -6.249 28.438 1.00 86.50 81 SER A C 1
ATOM 635 O O . SER A 1 81 ? -15.378 -5.794 27.695 1.00 86.50 81 SER A O 1
ATOM 637 N N . PHE A 1 82 ? -17.175 -7.112 28.016 1.00 88.19 82 PHE A N 1
ATOM 638 C CA . PHE A 1 82 ? -17.225 -7.623 26.647 1.00 88.19 82 PHE A CA 1
ATOM 639 C C . PHE A 1 82 ? -17.449 -6.515 25.609 1.00 88.19 82 PHE A C 1
ATOM 641 O O . PHE A 1 82 ? -16.777 -6.483 24.580 1.00 88.19 82 PHE A O 1
ATOM 648 N N . ILE A 1 83 ? -18.368 -5.576 25.866 1.00 86.62 83 ILE A N 1
ATOM 649 C CA . ILE A 1 83 ? -18.612 -4.444 24.959 1.00 86.62 83 ILE A CA 1
ATOM 650 C C . ILE A 1 83 ? -17.344 -3.596 24.818 1.00 86.62 83 ILE A C 1
ATOM 652 O O . ILE A 1 83 ? -16.963 -3.260 23.699 1.00 86.62 83 ILE A O 1
ATOM 656 N N . ILE A 1 84 ? -16.677 -3.276 25.930 1.00 87.50 84 ILE A N 1
ATOM 657 C CA . ILE A 1 84 ? -15.434 -2.493 25.934 1.00 87.50 84 ILE A CA 1
ATOM 658 C C . ILE A 1 84 ? -14.334 -3.206 25.140 1.00 87.50 84 ILE A C 1
ATOM 660 O O . ILE A 1 84 ? -13.654 -2.571 24.332 1.00 87.50 84 ILE A O 1
ATOM 664 N N . GLU A 1 85 ? -14.159 -4.510 25.361 1.00 87.25 85 GLU A N 1
ATOM 665 C CA . GLU A 1 85 ? -13.164 -5.323 24.659 1.00 87.25 85 GLU A CA 1
ATOM 666 C C . GLU A 1 85 ? -13.439 -5.358 23.154 1.00 87.25 85 GLU A C 1
ATOM 668 O O . GLU A 1 85 ? -12.563 -5.036 22.356 1.00 87.25 85 GLU A O 1
ATOM 673 N N . HIS A 1 86 ? -14.687 -5.601 22.758 1.00 88.38 86 HIS A N 1
ATOM 674 C CA . HIS A 1 86 ? -15.064 -5.616 21.350 1.00 88.38 86 HIS A CA 1
ATOM 675 C C . HIS A 1 86 ? -14.839 -4.262 20.655 1.00 88.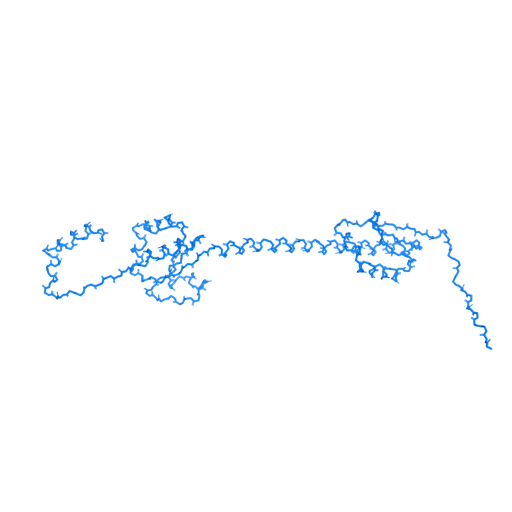38 86 HIS A C 1
ATOM 677 O O . HIS A 1 86 ? -14.370 -4.209 19.519 1.00 88.38 86 HIS A O 1
ATOM 683 N N . GLN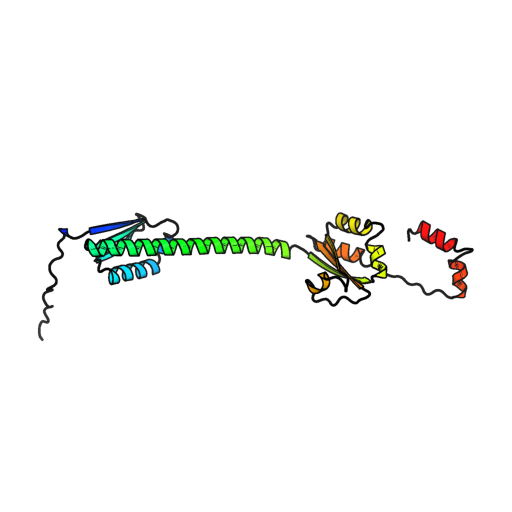 A 1 87 ? -15.146 -3.148 21.326 1.00 86.12 87 GLN A N 1
ATOM 684 C CA . GLN A 1 87 ? -14.887 -1.817 20.765 1.00 86.12 87 GLN A CA 1
ATOM 685 C C . GLN A 1 87 ? -13.394 -1.525 20.625 1.00 86.12 87 GLN A C 1
ATOM 687 O O . GLN A 1 87 ? -12.983 -0.834 19.694 1.00 86.12 87 GLN A O 1
ATOM 692 N N . LYS A 1 88 ? -12.570 -2.074 21.521 1.00 84.81 88 LYS A N 1
ATOM 693 C CA . LYS A 1 88 ? -11.117 -1.948 21.434 1.00 84.81 88 LYS A CA 1
ATOM 694 C C . LYS A 1 88 ? -10.576 -2.678 20.203 1.00 84.81 88 LYS A C 1
ATOM 696 O O . LYS A 1 88 ? -9.735 -2.112 19.508 1.00 84.81 88 LYS A O 1
ATOM 701 N N . ASP A 1 89 ? -11.072 -3.880 19.921 1.00 83.94 89 ASP A N 1
ATOM 702 C CA . ASP A 1 89 ? -10.661 -4.649 18.741 1.00 83.94 89 ASP A CA 1
ATOM 703 C C . ASP A 1 89 ? -11.014 -3.915 17.443 1.00 83.94 89 ASP A C 1
ATOM 705 O O . ASP A 1 89 ? -10.172 -3.789 16.554 1.00 83.94 89 ASP A O 1
ATOM 709 N N . LEU A 1 90 ? -12.225 -3.352 17.360 1.00 82.00 90 LEU A N 1
ATOM 710 C CA . LEU A 1 90 ? -12.647 -2.544 16.211 1.00 82.00 90 LEU A CA 1
ATOM 711 C C . LEU A 1 90 ? -11.754 -1.309 16.020 1.00 82.00 90 LEU A C 1
ATOM 713 O O . LEU A 1 90 ? -11.253 -1.079 14.921 1.00 82.00 90 LEU A O 1
ATOM 717 N N . ALA A 1 91 ? -11.461 -0.573 17.096 1.00 77.75 91 ALA A N 1
ATOM 718 C CA . ALA A 1 91 ? -10.574 0.589 17.034 1.00 77.75 91 ALA A CA 1
ATOM 719 C C . ALA A 1 91 ? -9.139 0.225 16.601 1.00 77.75 91 ALA A C 1
ATOM 721 O O . ALA A 1 91 ? -8.441 1.030 15.977 1.00 77.75 91 ALA A O 1
ATOM 722 N N . GLN A 1 92 ? -8.675 -0.986 16.923 1.00 79.25 92 GLN A N 1
ATOM 723 C CA . GLN A 1 92 ? -7.368 -1.471 16.488 1.00 79.25 92 GLN A CA 1
ATOM 724 C C . GLN A 1 92 ? -7.358 -1.819 14.994 1.00 79.25 92 GLN A C 1
ATOM 726 O O . GLN A 1 92 ? -6.412 -1.452 14.295 1.00 79.25 92 GLN A O 1
ATOM 731 N N . ILE A 1 93 ? -8.423 -2.458 14.502 1.00 73.56 93 ILE A N 1
ATOM 732 C CA . ILE A 1 93 ? -8.600 -2.771 13.079 1.00 73.56 93 ILE A CA 1
ATOM 733 C C . ILE A 1 93 ? -8.581 -1.491 12.237 1.00 73.56 93 ILE A C 1
ATOM 735 O O . ILE A 1 93 ? -7.880 -1.442 11.226 1.00 73.56 93 ILE A O 1
ATOM 739 N N . ASP A 1 94 ? -9.280 -0.439 12.664 1.00 74.88 94 ASP A N 1
ATOM 740 C CA . ASP A 1 94 ? -9.304 0.838 11.940 1.00 74.88 94 ASP A CA 1
ATOM 741 C C . ASP A 1 94 ? -7.910 1.471 11.843 1.00 74.88 94 ASP A C 1
ATOM 743 O O . ASP A 1 94 ? -7.480 1.905 10.772 1.00 74.88 94 ASP A O 1
ATOM 747 N N . ASN A 1 95 ? -7.145 1.438 12.935 1.00 75.81 95 ASN A N 1
ATOM 748 C CA . ASN A 1 95 ? -5.774 1.943 12.960 1.00 75.81 95 ASN A CA 1
ATOM 749 C C . ASN A 1 95 ? -4.844 1.135 12.032 1.00 75.81 95 ASN A C 1
ATOM 751 O O . ASN A 1 95 ? -3.977 1.688 11.348 1.00 75.81 95 ASN A O 1
ATOM 755 N N . ASP A 1 96 ? -5.027 -0.182 11.965 1.00 76.12 96 ASP A N 1
ATOM 756 C CA . ASP A 1 96 ? -4.250 -1.033 11.068 1.00 76.12 96 ASP A CA 1
ATOM 757 C C . ASP A 1 96 ? -4.640 -0.821 9.597 1.00 76.12 96 ASP A C 1
ATOM 759 O O . ASP A 1 96 ? -3.754 -0.737 8.739 1.00 76.12 96 ASP A O 1
ATOM 763 N N . ASN A 1 97 ? -5.924 -0.602 9.306 1.00 74.25 97 ASN A N 1
ATOM 764 C CA . ASN A 1 97 ? -6.398 -0.211 7.979 1.00 74.25 97 ASN A CA 1
ATOM 765 C C . ASN A 1 97 ? -5.773 1.117 7.524 1.00 74.25 97 ASN A C 1
ATOM 767 O O . ASN A 1 97 ? -5.268 1.204 6.402 1.00 74.25 97 ASN A O 1
ATOM 771 N N . GLU A 1 98 ? -5.713 2.132 8.390 1.00 75.19 98 GLU A N 1
ATOM 772 C CA . GLU A 1 98 ? -5.056 3.406 8.069 1.00 75.19 98 GLU A CA 1
ATOM 773 C C . GLU A 1 98 ? -3.562 3.239 7.749 1.00 75.19 98 GLU A C 1
ATOM 775 O O . GLU A 1 98 ? -3.048 3.846 6.801 1.00 75.19 98 GLU A O 1
ATOM 780 N N . LYS A 1 99 ? -2.840 2.396 8.500 1.00 75.50 99 LYS A N 1
ATOM 781 C CA . LYS A 1 99 ? -1.427 2.089 8.209 1.00 75.50 99 LYS A CA 1
ATOM 782 C C . LYS A 1 99 ? -1.273 1.379 6.870 1.00 75.50 99 LYS A C 1
ATOM 784 O O . LYS A 1 99 ? -0.360 1.701 6.106 1.00 75.50 99 LYS A O 1
ATOM 789 N N . ILE A 1 100 ? -2.151 0.420 6.574 1.00 72.81 100 ILE A N 1
ATOM 790 C CA . ILE A 1 100 ? -2.159 -0.295 5.295 1.00 72.81 100 ILE A CA 1
ATOM 791 C C . ILE A 1 100 ? -2.380 0.696 4.148 1.00 72.81 100 ILE A C 1
ATOM 793 O O . ILE A 1 100 ? -1.626 0.666 3.175 1.00 72.81 100 ILE A O 1
ATOM 797 N N . LEU A 1 101 ? -3.329 1.626 4.283 1.00 72.81 101 LEU A N 1
ATOM 798 C CA . LEU A 1 101 ? -3.595 2.656 3.276 1.00 72.81 101 LEU A CA 1
ATOM 799 C C . LEU A 1 101 ? -2.384 3.570 3.048 1.00 72.81 101 LEU A C 1
ATOM 801 O O . LEU A 1 101 ? -1.982 3.758 1.898 1.00 72.81 101 LEU A O 1
ATOM 805 N N . LYS A 1 102 ? -1.721 4.043 4.112 1.00 75.50 102 LYS A N 1
ATOM 806 C CA . LYS A 1 102 ? -0.477 4.836 4.000 1.00 75.50 102 LYS A CA 1
ATOM 807 C C . LYS A 1 102 ? 0.649 4.057 3.311 1.00 75.50 102 LYS A C 1
ATOM 809 O O . LYS A 1 102 ? 1.380 4.595 2.474 1.00 75.50 102 LYS A O 1
ATOM 814 N N . ASN A 1 103 ? 0.783 2.767 3.611 1.00 72.62 103 ASN A N 1
ATOM 815 C CA . ASN A 1 103 ? 1.767 1.898 2.963 1.00 72.62 103 ASN A CA 1
ATOM 816 C C . ASN A 1 103 ? 1.438 1.643 1.483 1.00 72.62 103 ASN A C 1
ATOM 818 O O . ASN A 1 103 ? 2.340 1.556 0.651 1.00 72.62 103 ASN A O 1
ATOM 822 N N . ILE A 1 104 ? 0.158 1.538 1.127 1.00 70.31 104 ILE A N 1
ATOM 823 C CA . ILE A 1 104 ? -0.280 1.424 -0.268 1.00 70.31 104 ILE A CA 1
ATOM 824 C C . ILE A 1 104 ? -0.002 2.727 -1.020 1.00 70.31 104 ILE A C 1
ATOM 826 O O . ILE A 1 104 ? 0.483 2.683 -2.148 1.00 70.31 104 ILE A O 1
ATOM 830 N N . GLU A 1 105 ? -0.258 3.881 -0.413 1.00 66.75 105 GLU A N 1
ATOM 831 C CA . GLU A 1 105 ? -0.049 5.183 -1.047 1.00 66.75 105 GLU A CA 1
ATOM 832 C C . GLU A 1 105 ? 1.436 5.484 -1.284 1.00 66.75 105 GLU A C 1
ATOM 834 O O . GLU A 1 105 ? 1.822 5.865 -2.390 1.00 66.75 105 GLU A O 1
ATOM 839 N N . THR A 1 106 ? 2.295 5.198 -0.302 1.00 64.19 106 THR A N 1
ATOM 840 C CA . THR A 1 106 ? 3.758 5.307 -0.457 1.00 64.19 106 THR A CA 1
ATOM 841 C C . THR A 1 106 ? 4.320 4.343 -1.504 1.00 64.19 106 THR A C 1
ATOM 843 O O . THR A 1 106 ? 5.286 4.672 -2.193 1.00 64.19 106 THR A O 1
ATOM 846 N N . LYS A 1 107 ? 3.723 3.158 -1.676 1.00 60.97 107 LYS A N 1
ATOM 847 C CA . LYS A 1 107 ? 4.074 2.246 -2.776 1.00 60.97 107 LYS A CA 1
ATOM 848 C C . LYS A 1 107 ? 3.556 2.756 -4.126 1.00 60.97 107 LYS A C 1
ATOM 850 O O . LYS A 1 107 ? 4.289 2.699 -5.109 1.00 60.97 107 LYS A O 1
ATOM 855 N N . LYS A 1 108 ? 2.337 3.302 -4.187 1.00 59.72 108 LYS A N 1
ATOM 856 C CA . LYS A 1 108 ? 1.743 3.853 -5.418 1.00 59.72 108 LYS A CA 1
ATOM 857 C C . LYS A 1 108 ? 2.471 5.095 -5.925 1.00 59.72 108 LYS A C 1
ATOM 859 O O . LYS A 1 108 ? 2.635 5.227 -7.134 1.00 59.72 108 LYS A O 1
ATOM 864 N N . SER A 1 109 ? 2.925 5.988 -5.046 1.00 53.41 109 SER A N 1
ATOM 865 C CA . SER A 1 109 ? 3.674 7.183 -5.455 1.00 53.41 109 SER A CA 1
ATOM 866 C C . SER A 1 109 ? 5.022 6.825 -6.084 1.00 53.41 109 SER A C 1
ATOM 868 O O . SER A 1 109 ? 5.369 7.401 -7.110 1.00 53.41 109 SER A O 1
ATOM 870 N N . LYS A 1 110 ? 5.715 5.800 -5.566 1.00 54.66 110 LYS A N 1
ATOM 871 C CA . LYS A 1 110 ? 6.936 5.251 -6.184 1.00 54.66 110 LYS A CA 1
ATOM 872 C C . LYS A 1 110 ? 6.696 4.650 -7.571 1.00 54.66 110 LYS A C 1
ATOM 874 O O . LYS A 1 110 ? 7.571 4.745 -8.424 1.00 54.66 110 LYS A O 1
ATOM 879 N N . ILE A 1 111 ? 5.527 4.048 -7.799 1.00 56.94 111 ILE A N 1
ATOM 880 C CA . ILE A 1 111 ? 5.152 3.493 -9.109 1.00 56.94 111 ILE A CA 1
ATOM 881 C C . ILE A 1 111 ? 4.776 4.621 -10.083 1.00 56.94 111 ILE A C 1
ATOM 883 O O . ILE A 1 111 ? 5.214 4.609 -11.226 1.00 56.94 111 ILE A O 1
ATOM 887 N N . LYS A 1 112 ? 4.023 5.638 -9.637 1.00 53.03 112 LYS A N 1
ATOM 888 C CA . LYS A 1 112 ? 3.657 6.796 -10.477 1.00 53.03 112 LYS A CA 1
ATOM 889 C C . LYS A 1 112 ? 4.833 7.714 -10.815 1.00 53.03 112 LYS A C 1
ATOM 891 O O . LYS A 1 112 ? 4.786 8.372 -11.847 1.00 53.03 112 LYS A O 1
ATOM 896 N N . SER A 1 113 ? 5.857 7.796 -9.965 1.00 54.81 113 SER A N 1
ATOM 897 C CA . SER A 1 113 ? 7.039 8.627 -10.232 1.00 54.81 113 SER A CA 1
ATOM 898 C C . SER A 1 113 ? 8.013 7.997 -11.227 1.00 54.81 113 SER A C 1
ATOM 900 O O . SER A 1 113 ? 8.991 8.638 -11.598 1.00 54.81 113 SER A O 1
ATOM 902 N N . GLN A 1 114 ? 7.804 6.740 -11.623 1.00 67.25 114 GLN A N 1
ATOM 903 C CA . GLN A 1 114 ? 8.625 6.104 -12.643 1.00 67.25 114 GLN A CA 1
ATOM 904 C C . GLN A 1 114 ? 8.029 6.395 -14.019 1.00 67.25 114 GLN A C 1
ATOM 906 O O . GLN A 1 114 ? 6.972 5.886 -14.382 1.00 67.25 114 GLN A O 1
ATOM 911 N N . ALA A 1 115 ? 8.714 7.244 -14.782 1.00 79.25 115 ALA A N 1
ATOM 912 C CA . ALA A 1 115 ? 8.444 7.410 -16.197 1.00 79.25 115 ALA A CA 1
ATOM 913 C C . ALA A 1 115 ? 8.863 6.127 -16.925 1.00 79.25 115 ALA A C 1
ATOM 915 O O . ALA A 1 115 ? 9.980 5.634 -16.738 1.00 79.25 115 ALA A O 1
ATOM 916 N N . VAL A 1 116 ? 7.954 5.595 -17.739 1.00 85.12 116 VAL A N 1
ATOM 917 C CA . VAL A 1 116 ? 8.188 4.407 -18.559 1.00 85.12 116 VAL A CA 1
ATOM 918 C C . VAL A 1 116 ? 7.957 4.775 -20.013 1.00 85.12 116 VAL A C 1
ATOM 920 O O . VAL A 1 116 ? 6.923 5.345 -20.352 1.00 85.12 116 VAL A O 1
ATOM 923 N N . GLU A 1 117 ? 8.920 4.449 -20.866 1.00 87.50 117 GLU A N 1
ATOM 924 C CA . GLU A 1 117 ? 8.787 4.564 -22.315 1.00 87.50 117 GLU A CA 1
ATOM 925 C C . GLU A 1 117 ? 9.088 3.225 -22.976 1.00 87.50 117 GLU A C 1
ATOM 927 O O . GLU A 1 117 ? 9.941 2.452 -22.535 1.00 87.50 117 GLU A O 1
ATOM 932 N N . GLU A 1 118 ? 8.385 2.981 -24.072 1.00 87.38 118 GLU A N 1
ATOM 933 C CA . GLU A 1 118 ? 8.466 1.757 -24.853 1.00 87.38 118 GLU A CA 1
ATOM 934 C C . GLU A 1 118 ? 8.821 2.091 -26.303 1.00 87.38 118 GLU A C 1
ATOM 936 O O . GLU A 1 118 ? 8.304 3.051 -26.891 1.00 87.38 118 GLU A O 1
ATOM 941 N N . VAL A 1 119 ? 9.734 1.312 -26.886 1.00 87.38 119 VAL A N 1
ATOM 942 C CA . VAL A 1 119 ? 10.124 1.438 -28.293 1.00 87.38 119 VAL A CA 1
ATOM 943 C C . VAL A 1 119 ? 10.340 0.069 -28.927 1.00 87.38 119 VAL A C 1
ATOM 945 O O . VAL A 1 119 ? 10.995 -0.807 -28.367 1.00 87.38 119 VAL A O 1
ATOM 948 N N . LEU A 1 120 ? 9.784 -0.114 -30.124 1.00 87.62 120 LEU A N 1
ATOM 949 C CA . LEU A 1 120 ? 9.972 -1.320 -30.925 1.00 87.62 120 LEU A CA 1
ATOM 950 C C . LEU A 1 120 ? 11.192 -1.161 -31.828 1.00 87.62 120 LEU A C 1
ATOM 952 O O . LEU A 1 120 ? 11.225 -0.290 -32.697 1.00 87.62 120 LEU A O 1
ATOM 956 N N . VAL A 1 121 ? 12.157 -2.056 -31.663 1.00 86.50 121 VAL A N 1
ATOM 957 C CA . VAL A 1 121 ? 13.437 -2.036 -32.367 1.00 86.50 121 VAL A CA 1
ATOM 958 C C . VAL A 1 121 ? 13.569 -3.299 -33.223 1.00 86.50 121 VAL A C 1
ATOM 960 O O . VAL A 1 121 ? 13.310 -4.394 -32.728 1.00 86.50 121 VAL A O 1
ATOM 963 N N . PRO A 1 122 ? 13.970 -3.204 -34.503 1.00 87.12 122 PRO A N 1
ATOM 964 C CA . PRO A 1 122 ? 14.293 -4.379 -35.313 1.00 87.12 122 PRO A CA 1
ATOM 965 C C . PRO A 1 122 ? 15.414 -5.217 -34.686 1.00 87.12 122 PRO A C 1
ATOM 967 O O . PRO A 1 122 ? 16.433 -4.664 -34.269 1.00 87.12 122 PRO A O 1
ATOM 970 N N . LYS A 1 123 ? 15.273 -6.548 -34.679 1.00 84.56 123 LYS A N 1
ATOM 971 C CA . LYS A 1 123 ? 16.278 -7.456 -34.089 1.00 84.56 123 LYS A CA 1
ATOM 972 C C . LYS A 1 123 ? 17.676 -7.272 -34.690 1.00 84.56 123 LYS A C 1
ATOM 974 O O . LYS A 1 123 ? 18.667 -7.310 -33.970 1.00 84.56 123 LYS A O 1
ATOM 979 N N . GLU A 1 124 ? 17.747 -6.973 -35.986 1.00 83.75 124 GLU A N 1
ATOM 980 C CA . GLU A 1 124 ? 18.994 -6.682 -36.712 1.00 83.75 124 GLU A CA 1
ATOM 981 C C . GLU A 1 124 ? 19.788 -5.502 -36.119 1.00 83.75 124 GLU A C 1
ATOM 983 O O . GLU A 1 124 ? 21.015 -5.493 -36.165 1.00 83.75 124 GLU A O 1
ATOM 988 N N . LEU A 1 125 ? 19.100 -4.509 -35.545 1.00 81.62 125 LEU A N 1
ATOM 989 C CA . LEU A 1 125 ? 19.711 -3.299 -34.979 1.00 81.62 125 LEU A CA 1
ATOM 990 C C . LEU A 1 125 ? 19.945 -3.404 -33.470 1.00 81.62 125 LEU A C 1
ATOM 992 O O . LEU A 1 125 ? 20.666 -2.588 -32.894 1.00 81.62 125 LEU A O 1
ATOM 996 N N . LEU A 1 126 ? 19.372 -4.420 -32.825 1.00 83.38 126 LEU A N 1
ATOM 997 C CA . LEU A 1 126 ? 19.471 -4.617 -31.385 1.00 83.38 126 LEU A CA 1
ATOM 998 C C . LEU A 1 126 ? 20.926 -4.810 -30.938 1.00 83.38 126 LEU A C 1
ATOM 1000 O O . LEU A 1 126 ? 21.341 -4.248 -29.929 1.00 83.38 126 LEU A O 1
ATOM 1004 N N . GLY A 1 127 ? 21.728 -5.530 -31.730 1.00 82.88 127 GLY A N 1
ATOM 1005 C CA . GLY A 1 127 ? 23.155 -5.723 -31.454 1.00 82.88 127 GLY A CA 1
ATOM 1006 C C . GLY A 1 127 ? 23.959 -4.418 -31.458 1.00 82.88 127 GLY A C 1
ATOM 1007 O O . GLY A 1 127 ? 24.879 -4.260 -30.656 1.00 82.88 127 GLY A O 1
ATOM 1008 N N . ILE A 1 128 ? 23.579 -3.455 -32.304 1.00 82.50 128 ILE A N 1
ATOM 1009 C CA . ILE A 1 128 ? 24.203 -2.124 -32.356 1.00 82.50 128 ILE A CA 1
ATOM 1010 C C . ILE A 1 128 ? 23.829 -1.325 -31.102 1.00 82.50 128 ILE A C 1
ATOM 1012 O O . ILE A 1 128 ? 24.694 -0.718 -30.477 1.00 82.50 128 ILE A O 1
ATOM 1016 N N . ILE A 1 129 ? 22.559 -1.382 -30.691 1.00 83.38 129 ILE A N 1
ATOM 1017 C CA . ILE A 1 129 ? 22.061 -0.694 -29.490 1.00 83.38 129 ILE A CA 1
ATOM 1018 C C . ILE A 1 129 ? 22.708 -1.247 -28.221 1.00 83.38 129 ILE A C 1
ATOM 1020 O O . ILE A 1 129 ? 23.110 -0.471 -27.357 1.00 83.38 129 ILE A O 1
ATOM 1024 N N . ILE A 1 130 ? 22.853 -2.569 -28.108 1.00 86.00 130 ILE A N 1
ATOM 1025 C CA . ILE A 1 130 ? 23.522 -3.201 -26.964 1.00 86.00 130 ILE A CA 1
ATOM 1026 C C . ILE A 1 130 ? 25.015 -2.828 -26.946 1.00 86.00 130 ILE A C 1
ATOM 1028 O O . ILE A 1 130 ? 25.568 -2.492 -25.895 1.00 86.00 130 ILE A O 1
ATOM 1032 N N . GLY A 1 131 ? 25.655 -2.826 -28.117 1.00 82.50 131 GLY A N 1
ATOM 1033 C CA . GLY A 1 131 ? 27.088 -2.599 -28.274 1.00 82.50 131 GLY A CA 1
ATOM 1034 C C . GLY A 1 131 ? 27.928 -3.818 -27.875 1.00 82.50 131 GLY A C 1
ATOM 1035 O O . GLY A 1 131 ? 27.438 -4.787 -27.290 1.00 82.50 131 GLY A O 1
ATOM 1036 N N . LYS A 1 132 ? 29.231 -3.782 -28.185 1.00 82.62 132 LYS A N 1
ATOM 1037 C CA . LYS A 1 132 ? 30.169 -4.865 -27.834 1.00 82.62 132 LYS A CA 1
ATOM 1038 C C . LYS A 1 132 ? 30.150 -5.088 -26.316 1.00 82.62 132 LYS A C 1
ATOM 1040 O O . LYS A 1 132 ? 30.361 -4.147 -25.555 1.00 82.62 132 LYS A O 1
ATOM 1045 N N . SER A 1 133 ? 29.853 -6.314 -25.884 1.00 82.12 133 SER A N 1
ATOM 1046 C CA . SER A 1 133 ? 29.719 -6.690 -24.465 1.00 82.12 133 SER A CA 1
ATOM 1047 C C . SER A 1 133 ? 28.723 -5.839 -23.654 1.00 82.12 133 SER A C 1
ATOM 1049 O O . SER A 1 133 ? 28.879 -5.704 -22.444 1.00 82.12 133 SER A O 1
ATOM 1051 N N . GLY A 1 134 ? 27.713 -5.234 -24.293 1.00 83.62 134 GLY A N 1
ATOM 1052 C CA . GLY A 1 134 ? 26.737 -4.388 -23.596 1.00 83.62 134 GLY A CA 1
ATOM 1053 C C . GLY A 1 134 ? 27.235 -2.984 -23.241 1.00 83.62 134 GLY A C 1
ATOM 1054 O O . GLY A 1 134 ? 26.578 -2.290 -22.466 1.00 83.62 134 GLY A O 1
ATOM 1055 N N . ALA A 1 135 ? 28.386 -2.555 -23.775 1.00 86.62 135 ALA A N 1
ATOM 1056 C CA . ALA A 1 135 ? 28.998 -1.272 -23.430 1.00 86.62 135 ALA A CA 1
ATOM 1057 C C . ALA A 1 135 ? 28.078 -0.073 -23.712 1.00 86.62 135 ALA A C 1
ATOM 1059 O O . ALA A 1 135 ? 27.950 0.809 -22.866 1.00 86.62 135 ALA A O 1
ATOM 1060 N N . ASN A 1 136 ? 27.399 -0.067 -24.862 1.00 86.00 136 ASN A N 1
ATOM 1061 C CA . ASN A 1 136 ? 26.517 1.034 -25.244 1.00 86.00 136 ASN A CA 1
ATOM 1062 C C . ASN A 1 136 ? 25.249 1.060 -24.377 1.00 86.00 136 ASN A C 1
ATOM 1064 O O . ASN A 1 136 ? 24.847 2.110 -23.889 1.00 86.00 136 ASN A O 1
ATOM 1068 N N . LEU A 1 137 ? 24.669 -0.109 -24.085 1.00 87.69 137 LEU A N 1
ATOM 1069 C CA . LEU A 1 137 ? 23.522 -0.200 -23.182 1.00 87.69 137 LEU A CA 1
ATOM 1070 C C . LEU A 1 137 ? 23.863 0.284 -21.765 1.00 87.69 137 LEU A C 1
ATOM 1072 O O . LEU A 1 137 ? 23.078 1.007 -21.155 1.00 87.69 137 LEU A O 1
ATOM 1076 N N . ASN A 1 138 ? 25.029 -0.102 -21.240 1.00 89.00 138 ASN A N 1
ATOM 1077 C CA . ASN A 1 138 ? 25.487 0.337 -19.922 1.00 89.00 138 ASN A CA 1
ATOM 1078 C C . ASN A 1 138 ? 25.782 1.837 -19.888 1.00 89.00 138 ASN A C 1
ATOM 1080 O O . ASN A 1 138 ? 25.442 2.484 -18.900 1.00 89.00 138 ASN A O 1
ATOM 1084 N N . PHE A 1 139 ? 26.347 2.388 -20.965 1.00 88.69 139 PHE A N 1
ATOM 1085 C CA . PHE A 1 139 ? 26.541 3.826 -21.112 1.00 88.69 139 PHE A CA 1
ATOM 1086 C C . PHE A 1 139 ? 25.206 4.576 -21.017 1.00 88.69 139 PHE A C 1
ATOM 1088 O O . PHE A 1 139 ? 25.069 5.441 -20.161 1.00 88.69 139 PHE A O 1
ATOM 1095 N N . ILE A 1 140 ? 24.186 4.178 -21.787 1.00 88.25 140 ILE A N 1
ATOM 1096 C CA . ILE A 1 140 ? 22.854 4.816 -21.752 1.00 88.25 140 ILE A CA 1
ATOM 1097 C C . ILE A 1 140 ? 22.232 4.718 -20.347 1.00 88.25 140 ILE A C 1
ATOM 1099 O O . ILE A 1 140 ? 21.661 5.688 -19.850 1.00 88.25 140 ILE A O 1
ATOM 1103 N N . LYS A 1 141 ? 22.357 3.562 -19.677 1.00 89.69 141 LYS A N 1
ATOM 1104 C CA . LYS A 1 141 ? 21.851 3.375 -18.305 1.00 89.69 141 LYS A CA 1
ATOM 1105 C C . LYS A 1 141 ? 22.502 4.335 -17.307 1.00 89.69 141 LYS A C 1
ATOM 1107 O O . LYS A 1 141 ? 21.808 4.863 -16.443 1.00 89.69 141 LYS A O 1
ATOM 1112 N N . GLN A 1 142 ? 23.813 4.547 -17.417 1.00 89.81 142 GLN A N 1
ATOM 1113 C CA . GLN A 1 142 ? 24.570 5.420 -16.518 1.00 89.81 142 GLN A CA 1
ATOM 1114 C C . GLN A 1 142 ? 24.362 6.903 -16.838 1.00 89.81 142 GLN A C 1
ATOM 1116 O O . GLN A 1 142 ? 24.071 7.671 -15.927 1.00 89.81 142 GLN A O 1
ATOM 1121 N N . GLU A 1 143 ? 24.450 7.282 -18.113 1.00 90.12 143 GLU A N 1
ATOM 1122 C CA . GLU A 1 143 ? 24.352 8.670 -18.578 1.00 90.12 143 GLU A CA 1
ATOM 1123 C C . GLU A 1 143 ? 22.983 9.280 -18.255 1.00 90.12 143 GLU A C 1
ATOM 1125 O O . GLU A 1 143 ? 22.890 10.371 -17.700 1.00 90.12 143 GLU A O 1
ATOM 1130 N N . TYR A 1 144 ? 21.906 8.540 -18.535 1.00 88.00 144 TYR A N 1
ATOM 1131 C CA . TYR A 1 144 ? 20.535 9.014 -18.326 1.00 88.00 144 TYR A CA 1
ATOM 1132 C C . TYR A 1 144 ? 19.927 8.534 -16.998 1.00 88.00 144 TYR A C 1
ATOM 1134 O O . TYR A 1 144 ? 18.762 8.808 -16.719 1.00 88.00 144 TYR A O 1
ATOM 1142 N N . ASN A 1 145 ? 20.685 7.808 -16.165 1.00 87.00 145 ASN A N 1
ATOM 1143 C CA . ASN A 1 145 ? 20.205 7.208 -14.913 1.00 87.00 145 ASN A CA 1
ATOM 1144 C C . ASN A 1 145 ? 18.870 6.446 -15.089 1.00 87.00 145 ASN A C 1
ATOM 1146 O O . ASN A 1 145 ? 17.913 6.602 -14.320 1.00 87.00 145 ASN A O 1
ATOM 1150 N N . VAL A 1 146 ? 18.798 5.648 -16.156 1.00 88.88 146 VAL A N 1
ATOM 1151 C CA . VAL A 1 146 ? 17.628 4.845 -16.532 1.00 88.88 146 VAL A CA 1
ATOM 1152 C C . VAL A 1 146 ? 17.937 3.356 -16.434 1.00 88.88 146 VAL A C 1
ATOM 1154 O O . VAL A 1 146 ? 19.071 2.912 -16.601 1.00 88.88 146 VAL A O 1
ATOM 1157 N N . ASN A 1 147 ? 16.907 2.550 -16.207 1.00 89.69 147 ASN A N 1
ATOM 1158 C CA . ASN A 1 147 ? 16.962 1.107 -16.377 1.00 89.69 147 ASN A CA 1
ATOM 1159 C C . ASN A 1 147 ? 16.351 0.732 -17.730 1.00 89.69 147 ASN A C 1
ATOM 1161 O O . ASN A 1 147 ? 15.373 1.333 -18.160 1.00 89.69 147 ASN A O 1
ATOM 1165 N N . ILE A 1 148 ? 16.925 -0.258 -18.407 1.00 88.38 148 ILE A N 1
ATOM 1166 C CA . ILE A 1 148 ? 16.492 -0.687 -19.738 1.00 88.38 148 ILE A CA 1
ATOM 1167 C C . ILE A 1 148 ? 16.350 -2.203 -19.722 1.00 88.38 148 ILE A C 1
ATOM 1169 O O . ILE A 1 148 ? 17.309 -2.907 -19.379 1.00 88.38 148 ILE A O 1
ATOM 1173 N N . GLN A 1 149 ? 15.170 -2.670 -20.120 1.00 87.94 149 GLN A N 1
ATOM 1174 C CA . GLN A 1 149 ? 14.827 -4.071 -20.334 1.00 87.94 149 GLN A CA 1
ATOM 1175 C C . GLN A 1 149 ? 14.525 -4.303 -21.812 1.00 87.94 149 GLN A C 1
ATOM 1177 O O . GLN A 1 149 ? 13.913 -3.463 -22.470 1.00 87.94 149 GLN A O 1
ATOM 1182 N N . ILE A 1 150 ? 14.969 -5.442 -22.331 1.00 86.81 150 ILE A N 1
ATOM 1183 C CA . ILE A 1 150 ? 14.769 -5.842 -23.722 1.00 86.81 150 ILE A CA 1
ATOM 1184 C C . ILE A 1 150 ? 13.935 -7.118 -23.691 1.00 86.81 150 ILE A C 1
ATOM 1186 O O . ILE A 1 150 ? 14.348 -8.098 -23.082 1.00 86.81 150 ILE A O 1
ATOM 1190 N N . ILE A 1 151 ? 12.771 -7.082 -24.329 1.00 85.31 151 ILE A N 1
ATOM 1191 C CA . ILE A 1 151 ? 11.796 -8.170 -24.367 1.00 85.31 151 ILE A CA 1
ATOM 1192 C C . ILE A 1 151 ? 11.658 -8.610 -25.823 1.00 85.31 151 ILE A C 1
ATOM 1194 O O . ILE A 1 151 ? 11.329 -7.812 -26.704 1.00 85.31 151 ILE A O 1
ATOM 1198 N N . GLU A 1 152 ? 11.924 -9.881 -26.095 1.00 82.31 152 GLU A N 1
ATOM 1199 C CA . GLU A 1 152 ? 11.745 -10.464 -27.423 1.00 82.31 152 GLU A CA 1
ATOM 1200 C C . GLU A 1 152 ? 10.377 -11.139 -27.538 1.00 82.31 152 GLU A C 1
ATOM 1202 O O . GLU A 1 152 ? 9.839 -11.635 -26.556 1.00 82.31 152 GLU A O 1
ATOM 1207 N N . ALA A 1 153 ? 9.828 -11.222 -28.753 1.00 71.31 153 ALA A N 1
ATOM 1208 C CA . ALA A 1 153 ? 8.516 -11.836 -28.991 1.00 71.31 153 ALA A CA 1
ATOM 1209 C C . ALA A 1 153 ? 8.395 -13.300 -28.503 1.00 71.31 153 ALA A C 1
ATOM 1211 O O . ALA A 1 153 ? 7.294 -13.759 -28.224 1.00 71.31 153 ALA A O 1
ATOM 1212 N N . ASN A 1 154 ? 9.519 -14.019 -28.386 1.00 67.44 154 ASN A N 1
ATOM 1213 C CA . ASN A 1 154 ? 9.558 -15.432 -27.996 1.00 67.44 154 ASN A CA 1
ATOM 1214 C C . ASN A 1 154 ? 9.908 -15.658 -26.515 1.00 67.44 154 ASN A C 1
ATOM 1216 O O . ASN A 1 154 ? 10.078 -16.810 -26.118 1.00 67.44 154 ASN A O 1
ATOM 1220 N N . SER A 1 155 ? 10.081 -14.608 -25.703 1.00 66.88 155 SER A N 1
ATOM 1221 C CA . SER A 1 155 ? 10.378 -14.792 -24.279 1.00 66.88 155 SER A CA 1
ATOM 1222 C C . SER A 1 155 ? 9.098 -15.041 -23.474 1.00 66.88 155 SER A C 1
ATOM 1224 O O . SER A 1 155 ? 8.045 -14.462 -23.743 1.00 66.88 155 SER A O 1
ATOM 1226 N N . GLU A 1 156 ? 9.187 -15.886 -22.442 1.00 62.97 156 GLU A N 1
ATOM 1227 C CA . GLU A 1 156 ? 8.087 -16.136 -21.490 1.00 62.97 156 GLU A CA 1
ATOM 1228 C C . GLU A 1 156 ? 7.603 -14.829 -20.821 1.00 62.97 156 GLU A C 1
ATOM 1230 O O . GLU A 1 156 ? 6.436 -14.683 -20.461 1.00 62.97 156 GLU A O 1
ATOM 1235 N N . GLU A 1 157 ? 8.483 -13.827 -20.754 1.00 60.06 157 GLU A N 1
ATOM 1236 C CA . GLU A 1 157 ? 8.240 -12.485 -20.218 1.00 60.06 157 GLU A CA 1
ATOM 1237 C C . GLU A 1 157 ? 7.312 -11.613 -21.091 1.00 60.06 157 GLU A C 1
ATOM 1239 O O . GLU A 1 157 ? 6.741 -10.642 -20.588 1.00 60.06 157 GLU A O 1
ATOM 1244 N N . ALA A 1 158 ? 7.111 -11.958 -22.370 1.00 55.94 158 ALA A N 1
ATOM 1245 C CA . ALA A 1 158 ? 6.262 -11.202 -23.295 1.00 55.94 158 ALA A CA 1
ATOM 1246 C C . ALA A 1 158 ? 4.763 -11.258 -22.933 1.00 55.94 158 ALA A C 1
ATOM 1248 O O . ALA A 1 158 ? 4.027 -10.318 -23.222 1.00 55.94 158 ALA A O 1
ATOM 1249 N N . HIS A 1 159 ? 4.316 -12.319 -22.248 1.00 52.53 159 HIS A N 1
ATOM 1250 C CA . HIS A 1 159 ? 2.901 -12.552 -21.911 1.00 52.53 159 HIS A CA 1
ATOM 1251 C C . HIS A 1 159 ? 2.458 -11.923 -20.580 1.00 52.53 159 HIS A C 1
ATOM 1253 O O . HIS A 1 159 ? 1.276 -11.961 -20.247 1.00 52.53 159 HIS A O 1
ATOM 1259 N N . SER A 1 160 ? 3.389 -11.370 -19.798 1.00 54.84 160 SER A N 1
ATOM 1260 C CA . SER A 1 160 ? 3.127 -10.985 -18.403 1.00 54.84 160 SER A CA 1
ATOM 1261 C C . SER A 1 160 ? 2.881 -9.480 -18.204 1.00 54.84 160 SER A C 1
ATOM 1263 O O . SER A 1 160 ? 2.281 -9.086 -17.205 1.00 54.84 160 SER A O 1
ATOM 1265 N N . TYR A 1 161 ? 3.308 -8.608 -19.132 1.00 52.12 161 TYR A N 1
ATOM 1266 C CA . TYR A 1 161 ? 3.444 -7.179 -18.798 1.00 52.12 161 TYR A CA 1
ATOM 1267 C C . TYR A 1 161 ? 2.998 -6.145 -19.848 1.00 52.12 161 TYR A C 1
ATOM 1269 O O . TYR A 1 161 ? 3.201 -4.952 -19.599 1.00 52.12 161 TYR A O 1
ATOM 1277 N N . THR A 1 162 ? 2.463 -6.512 -21.020 1.00 53.59 162 THR A N 1
ATOM 1278 C CA . THR A 1 162 ? 2.159 -5.514 -22.072 1.00 53.59 162 THR A CA 1
ATOM 1279 C C . THR A 1 162 ? 1.006 -5.948 -22.993 1.00 53.59 162 THR A C 1
ATOM 1281 O O . THR A 1 162 ? 1.040 -7.062 -23.501 1.00 53.59 162 THR A O 1
ATOM 1284 N N . ASP A 1 163 ? 0.052 -5.049 -23.282 1.00 59.47 163 ASP A N 1
ATOM 1285 C CA . ASP A 1 163 ? -0.963 -5.204 -24.354 1.00 59.47 163 ASP A CA 1
ATOM 1286 C C . ASP A 1 163 ? -0.367 -5.025 -25.773 1.00 59.47 163 ASP A C 1
ATOM 1288 O O . ASP A 1 163 ? -1.061 -5.142 -26.786 1.00 59.47 163 ASP A O 1
ATOM 1292 N N . THR A 1 164 ? 0.928 -4.710 -25.874 1.00 64.25 164 THR A N 1
ATOM 1293 C CA . THR A 1 164 ? 1.613 -4.448 -27.139 1.00 64.25 164 THR A CA 1
ATOM 1294 C C . THR A 1 164 ? 2.017 -5.762 -27.802 1.00 64.25 164 THR A C 1
ATOM 1296 O O . THR A 1 164 ? 2.919 -6.461 -27.345 1.00 64.25 164 THR A O 1
ATOM 1299 N N . VAL A 1 165 ? 1.395 -6.076 -28.940 1.00 72.94 165 VAL A N 1
ATOM 1300 C CA . VAL A 1 165 ? 1.801 -7.201 -29.792 1.00 72.94 165 VAL A CA 1
ATOM 1301 C C . VAL A 1 165 ? 3.196 -6.924 -30.360 1.00 72.94 165 VAL A C 1
ATOM 1303 O O . VAL A 1 165 ? 3.375 -6.012 -31.170 1.00 72.94 165 VAL A O 1
ATOM 1306 N N . ILE A 1 166 ? 4.194 -7.707 -29.942 1.00 77.81 166 ILE A N 1
ATOM 1307 C CA . ILE A 1 166 ? 5.576 -7.604 -30.430 1.00 77.81 166 ILE A CA 1
ATOM 1308 C C . ILE A 1 166 ? 5.705 -8.434 -31.721 1.00 77.81 166 ILE A C 1
ATOM 1310 O O . ILE A 1 166 ? 5.528 -9.650 -31.675 1.00 77.81 166 ILE A O 1
ATOM 1314 N N . PRO A 1 167 ? 6.031 -7.830 -32.881 1.00 82.12 167 PRO A N 1
ATOM 1315 C CA . PRO A 1 167 ? 6.258 -8.585 -34.115 1.00 82.12 167 PRO A CA 1
ATOM 1316 C C . PRO A 1 167 ? 7.487 -9.498 -34.012 1.00 82.12 167 PRO A C 1
ATOM 1318 O O . PRO A 1 167 ? 8.492 -9.099 -33.429 1.00 82.12 167 PRO A O 1
ATOM 1321 N N . GLU A 1 168 ? 7.478 -10.660 -34.675 1.00 80.50 168 GLU A N 1
ATOM 1322 C CA . GLU A 1 168 ? 8.578 -11.645 -34.613 1.00 80.50 168 GLU A CA 1
ATOM 1323 C C . GLU A 1 168 ? 9.962 -11.078 -34.980 1.00 80.50 168 GLU A C 1
ATOM 1325 O O . GLU A 1 168 ? 10.974 -11.501 -34.415 1.00 80.50 168 GLU A O 1
ATOM 1330 N N . ASN A 1 169 ? 10.024 -10.101 -35.895 1.00 84.12 169 ASN A N 1
ATOM 1331 C CA . ASN A 1 169 ? 11.273 -9.461 -36.332 1.00 84.12 169 ASN A CA 1
ATOM 1332 C C . ASN A 1 169 ? 11.654 -8.203 -35.518 1.00 84.12 169 ASN A C 1
ATOM 1334 O O . ASN A 1 169 ? 12.540 -7.432 -35.899 1.00 84.12 169 ASN A O 1
ATOM 1338 N N . LYS A 1 170 ? 10.969 -7.943 -34.403 1.00 84.81 170 LYS A N 1
ATOM 1339 C CA . LYS A 1 170 ? 11.261 -6.817 -33.513 1.00 84.81 170 LYS A CA 1
ATOM 1340 C C . LYS A 1 170 ? 11.443 -7.297 -32.075 1.00 84.81 170 LYS A C 1
ATOM 1342 O O . LYS A 1 170 ? 10.992 -8.371 -31.688 1.00 84.81 170 LYS A O 1
ATOM 1347 N N . ALA A 1 171 ? 12.139 -6.484 -31.300 1.00 85.75 171 ALA A N 1
ATOM 1348 C CA . ALA A 1 171 ? 12.231 -6.573 -29.857 1.00 85.75 171 ALA A CA 1
ATOM 1349 C C . ALA A 1 171 ? 11.644 -5.291 -29.261 1.00 85.75 171 ALA A C 1
ATOM 1351 O O . ALA A 1 171 ? 11.779 -4.206 -29.837 1.00 85.75 171 ALA A O 1
ATOM 1352 N N . LEU A 1 172 ? 10.974 -5.416 -28.123 1.00 86.69 172 LEU A N 1
ATOM 1353 C CA . LEU A 1 172 ? 10.495 -4.284 -27.352 1.00 86.69 172 LEU A CA 1
ATOM 1354 C C . LEU A 1 172 ? 11.580 -3.868 -26.360 1.00 86.69 172 LEU A C 1
ATOM 1356 O O . LEU A 1 172 ? 12.030 -4.667 -25.545 1.00 86.69 172 LEU A O 1
ATOM 1360 N N . VAL A 1 173 ? 11.983 -2.606 -26.414 1.00 88.06 173 VAL A N 1
ATOM 1361 C CA . VAL A 1 173 ? 12.890 -2.011 -25.437 1.00 88.06 173 VAL A CA 1
ATOM 1362 C C . VAL A 1 173 ? 12.067 -1.130 -24.510 1.00 88.06 173 VAL A C 1
ATOM 1364 O O . VAL A 1 173 ? 11.435 -0.168 -24.953 1.00 88.06 173 VAL A O 1
ATOM 1367 N N . ARG A 1 174 ? 12.064 -1.475 -23.223 1.00 87.50 174 ARG A N 1
ATOM 1368 C CA . ARG A 1 174 ? 11.350 -0.755 -22.171 1.00 87.50 174 ARG A CA 1
ATOM 1369 C C . ARG A 1 174 ? 12.348 -0.011 -21.296 1.00 87.50 174 ARG A C 1
ATOM 1371 O O . ARG A 1 174 ? 13.289 -0.604 -20.769 1.00 87.50 174 ARG A O 1
ATOM 1378 N N . ILE A 1 175 ? 12.138 1.290 -21.161 1.00 89.19 175 ILE A N 1
ATOM 1379 C CA . ILE A 1 175 ? 13.022 2.214 -20.455 1.00 89.19 175 ILE A CA 1
ATOM 1380 C C . ILE A 1 175 ? 12.278 2.721 -19.226 1.00 89.19 175 ILE A C 1
ATOM 1382 O O . ILE A 1 175 ? 11.176 3.249 -19.345 1.00 89.19 175 ILE A O 1
ATOM 1386 N N . PHE A 1 176 ? 12.889 2.578 -18.056 1.00 88.19 176 PHE A N 1
ATOM 1387 C CA . PHE A 1 176 ? 12.358 3.013 -16.771 1.00 88.19 176 PHE A CA 1
ATOM 1388 C C . PHE A 1 176 ? 13.270 4.081 -16.184 1.00 88.19 176 PHE A C 1
ATOM 1390 O O . PHE A 1 176 ? 14.481 3.886 -16.104 1.00 88.19 176 PHE A O 1
ATOM 1397 N N . GLY A 1 177 ? 12.711 5.181 -15.703 1.00 87.06 177 GLY A N 1
ATOM 1398 C CA . GLY A 1 177 ? 13.496 6.209 -15.029 1.00 87.06 177 GLY A CA 1
ATOM 1399 C C . GLY A 1 177 ? 12.668 7.013 -14.045 1.00 87.06 177 GLY A C 1
ATOM 1400 O O . GLY A 1 177 ? 11.445 7.055 -14.121 1.00 87.06 177 GLY A O 1
ATOM 1401 N N . SER A 1 178 ? 13.342 7.665 -13.102 1.00 84.19 178 SER A N 1
ATOM 1402 C CA . SER A 1 178 ? 12.707 8.592 -12.155 1.00 84.19 178 SER A CA 1
ATOM 1403 C C . SER A 1 178 ? 12.355 9.942 -12.787 1.00 84.19 178 SER A C 1
ATOM 1405 O O . SER A 1 178 ? 11.536 10.677 -12.243 1.00 84.19 178 SER A O 1
ATOM 1407 N N . ASN A 1 179 ? 12.967 10.281 -13.927 1.00 84.31 179 ASN A N 1
ATOM 1408 C CA . ASN A 1 179 ? 12.772 11.546 -14.625 1.00 84.31 179 ASN A CA 1
ATOM 1409 C C . ASN A 1 179 ? 12.302 11.308 -16.066 1.00 84.31 179 ASN A C 1
ATOM 1411 O O . ASN A 1 179 ? 12.977 10.643 -16.849 1.00 84.31 179 ASN A O 1
ATOM 1415 N N . GLN A 1 180 ? 11.166 11.904 -16.434 1.00 84.81 180 GLN A N 1
ATOM 1416 C CA . GLN A 1 180 ? 10.601 11.784 -17.778 1.00 84.81 180 GLN A CA 1
ATOM 1417 C C . GLN A 1 180 ? 11.509 12.367 -18.876 1.00 84.81 180 GLN A C 1
ATOM 1419 O O . GLN A 1 180 ? 11.489 11.856 -19.993 1.00 84.81 180 GLN A O 1
ATOM 1424 N N . SER A 1 181 ? 12.309 13.404 -18.590 1.00 85.81 181 SER A N 1
ATOM 1425 C CA . SER A 1 181 ? 13.237 13.989 -19.574 1.00 85.81 181 SER A CA 1
ATOM 1426 C C . SER A 1 181 ? 14.311 12.985 -19.974 1.00 85.81 181 SER A C 1
ATOM 1428 O O . SER A 1 181 ? 14.475 12.695 -21.155 1.00 85.81 181 SER A O 1
ATOM 1430 N N . TRP A 1 182 ? 14.960 12.366 -18.987 1.00 89.25 182 TRP A N 1
ATOM 1431 C CA . TRP A 1 182 ? 16.002 11.369 -19.226 1.00 89.25 182 TRP A CA 1
ATOM 1432 C C . TRP A 1 182 ? 15.482 10.129 -19.942 1.00 89.25 182 TRP A C 1
ATOM 1434 O O . TRP A 1 182 ? 16.140 9.615 -20.840 1.00 89.25 182 TRP A O 1
ATOM 1444 N N . VAL A 1 183 ? 14.272 9.677 -19.606 1.00 89.25 183 VAL A N 1
ATOM 1445 C CA . VAL A 1 183 ? 13.646 8.547 -20.303 1.00 89.25 183 VAL A CA 1
ATOM 1446 C C . VAL A 1 183 ? 13.369 8.892 -21.774 1.00 89.25 183 VAL A C 1
ATOM 1448 O O . VAL A 1 183 ? 13.621 8.068 -22.654 1.00 89.25 183 VAL A O 1
ATOM 1451 N N . LYS A 1 184 ? 12.914 10.117 -22.072 1.00 87.12 184 LYS A N 1
ATOM 1452 C CA . LYS A 1 184 ? 12.708 10.586 -23.454 1.00 87.12 184 LYS A CA 1
ATOM 1453 C C . LYS A 1 184 ? 14.016 10.732 -24.230 1.00 87.12 184 LYS A C 1
ATOM 1455 O O . LYS A 1 184 ? 14.066 10.349 -25.395 1.00 87.12 184 LYS A O 1
ATOM 1460 N N . GLU A 1 185 ? 15.058 11.263 -23.603 1.00 87.69 185 GLU A N 1
ATOM 1461 C CA . GLU A 1 185 ? 16.382 11.403 -24.218 1.00 87.69 185 GLU A CA 1
ATOM 1462 C C . GLU A 1 185 ? 17.016 10.036 -24.496 1.00 87.69 185 GLU A C 1
ATOM 1464 O O . GLU A 1 185 ? 17.469 9.789 -25.613 1.00 87.69 185 GLU A O 1
ATOM 1469 N N . ALA A 1 186 ? 16.936 9.100 -23.546 1.00 87.44 186 ALA A N 1
ATOM 1470 C CA . ALA A 1 186 ? 17.377 7.722 -23.745 1.00 87.44 186 ALA A CA 1
ATOM 1471 C C . ALA A 1 186 ? 16.605 7.035 -24.885 1.00 87.44 186 ALA A C 1
ATOM 1473 O O . ALA A 1 186 ? 17.200 6.346 -25.715 1.00 87.44 186 ALA A O 1
ATOM 1474 N N . LYS A 1 187 ? 15.287 7.263 -24.983 1.00 89.06 187 LYS A N 1
ATOM 1475 C CA . LYS A 1 187 ? 14.475 6.783 -26.113 1.00 89.06 187 LYS A CA 1
ATOM 1476 C C . LYS A 1 187 ? 14.966 7.360 -27.439 1.00 89.06 187 LYS A C 1
ATOM 1478 O O . LYS A 1 187 ? 15.121 6.613 -28.402 1.00 89.06 187 LYS A O 1
ATOM 1483 N N . ALA A 1 188 ? 15.222 8.667 -27.493 1.00 85.75 188 ALA A N 1
ATOM 1484 C CA . ALA A 1 188 ? 15.727 9.329 -28.692 1.00 85.75 188 ALA A CA 1
ATOM 1485 C C . ALA A 1 188 ? 17.100 8.782 -29.114 1.00 85.75 188 ALA A C 1
ATOM 1487 O O . ALA A 1 188 ? 17.324 8.578 -30.303 1.00 85.75 188 ALA A O 1
ATOM 1488 N N . TYR A 1 189 ? 17.974 8.474 -28.152 1.00 85.00 189 TYR A N 1
ATOM 1489 C CA . TYR A 1 189 ? 19.278 7.863 -28.409 1.00 85.00 189 TYR A CA 1
ATOM 1490 C C . TYR A 1 189 ? 19.164 6.441 -28.990 1.00 85.00 189 TYR A C 1
ATOM 1492 O O . TYR A 1 189 ? 19.913 6.067 -29.889 1.00 85.00 189 TYR A O 1
ATOM 1500 N N . ILE A 1 190 ? 18.205 5.644 -28.504 1.00 85.25 190 ILE A N 1
ATOM 1501 C CA . ILE A 1 190 ? 17.970 4.264 -28.971 1.00 85.25 190 ILE A CA 1
ATOM 1502 C C . ILE A 1 190 ? 17.310 4.226 -30.356 1.00 85.25 190 ILE A C 1
ATOM 1504 O O . ILE A 1 190 ? 17.516 3.275 -31.115 1.00 85.25 190 ILE A O 1
ATOM 1508 N N . CYS A 1 191 ? 16.531 5.247 -30.714 1.00 78.81 191 CYS A N 1
ATOM 1509 C CA . 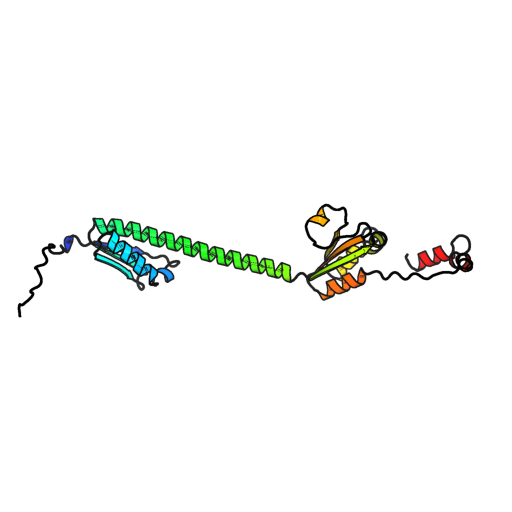CYS A 1 191 ? 15.946 5.392 -32.044 1.00 78.81 191 CYS A CA 1
ATOM 1510 C C . CYS A 1 191 ? 17.033 5.671 -33.101 1.00 78.81 191 CYS A C 1
ATOM 1512 O O . CYS A 1 191 ? 17.252 6.810 -33.510 1.00 78.81 191 CYS A O 1
ATOM 1514 N N . ILE A 1 192 ? 17.706 4.620 -33.581 1.00 69.50 192 ILE A N 1
ATOM 1515 C CA . ILE A 1 192 ? 18.685 4.719 -34.671 1.00 69.50 192 ILE A CA 1
ATOM 1516 C C . ILE A 1 192 ? 17.970 5.125 -35.965 1.00 69.50 192 ILE A C 1
ATOM 1518 O O . ILE A 1 192 ? 17.065 4.432 -36.438 1.00 69.50 192 ILE A O 1
ATOM 1522 N N . ASN A 1 193 ? 18.422 6.216 -36.584 1.00 59.03 193 ASN A N 1
ATOM 1523 C CA . ASN A 1 193 ? 17.909 6.671 -37.872 1.00 59.03 193 ASN A CA 1
ATOM 1524 C C . ASN A 1 193 ? 18.632 5.929 -39.014 1.00 59.03 193 ASN A C 1
ATOM 1526 O O . ASN A 1 193 ? 19.822 6.139 -39.253 1.00 59.03 193 ASN A O 1
ATOM 1530 N N . ARG A 1 194 ? 17.935 5.027 -39.717 1.00 61.03 194 ARG A N 1
ATOM 1531 C CA . ARG A 1 194 ? 18.503 4.277 -40.852 1.00 61.03 194 ARG A CA 1
ATOM 1532 C C . ARG A 1 194 ? 18.490 5.142 -42.114 1.00 61.03 194 ARG A C 1
ATOM 1534 O O . ARG A 1 194 ? 17.461 5.247 -42.774 1.00 61.03 194 ARG A O 1
ATOM 1541 N N . ASN A 1 195 ? 19.646 5.673 -42.506 1.00 58.62 195 ASN A N 1
ATOM 1542 C CA . ASN A 1 195 ? 19.816 6.319 -43.810 1.00 58.62 195 ASN A CA 1
ATOM 1543 C C . ASN A 1 195 ? 20.289 5.294 -44.848 1.00 58.62 195 ASN A C 1
ATOM 1545 O O . ASN A 1 195 ? 21.382 4.745 -44.735 1.00 58.62 195 ASN A O 1
ATOM 1549 N N . THR A 1 196 ? 19.456 5.024 -45.855 1.00 61.81 196 THR A N 1
ATOM 1550 C CA . THR A 1 196 ? 19.819 4.173 -46.999 1.00 61.81 196 THR A CA 1
ATOM 1551 C C . THR A 1 196 ? 19.983 5.054 -48.227 1.00 61.81 196 THR A C 1
ATOM 15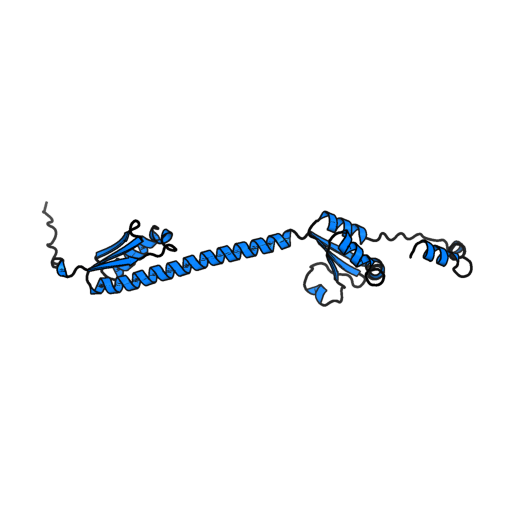53 O O . THR A 1 196 ? 19.068 5.798 -48.571 1.00 61.81 196 THR A O 1
ATOM 1556 N N . TYR A 1 197 ? 21.130 4.954 -48.893 1.00 72.94 197 TYR A N 1
ATOM 1557 C CA . TYR A 1 197 ? 21.404 5.686 -50.125 1.00 72.94 197 TYR A CA 1
ATOM 1558 C C . TYR A 1 197 ? 21.380 4.712 -51.306 1.00 72.94 197 TYR A C 1
ATOM 1560 O O . TYR A 1 197 ? 22.169 3.764 -51.312 1.00 72.94 197 TYR A O 1
ATOM 1568 N N . PRO A 1 198 ? 20.478 4.891 -52.289 1.00 70.75 198 PRO A N 1
ATOM 1569 C CA . PRO A 1 198 ? 20.487 4.071 -53.491 1.00 70.75 198 PRO A CA 1
ATOM 1570 C C . PRO A 1 198 ? 21.750 4.375 -54.306 1.00 70.75 198 PRO A C 1
A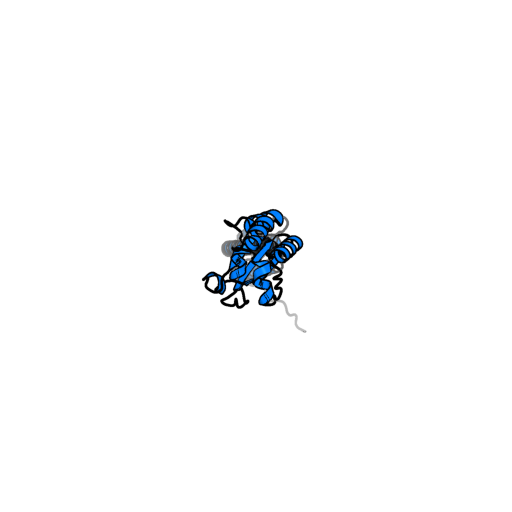TOM 1572 O O . PRO A 1 198 ? 22.064 5.532 -54.575 1.00 70.75 198 PRO A O 1
ATOM 1575 N N . ILE A 1 199 ? 22.476 3.326 -54.689 1.00 78.12 199 ILE A N 1
ATOM 1576 C CA . ILE A 1 199 ? 23.717 3.418 -55.464 1.00 78.12 199 ILE A CA 1
ATOM 1577 C C . ILE A 1 199 ? 23.494 2.727 -56.812 1.00 78.12 199 ILE A C 1
ATOM 1579 O O . ILE A 1 199 ? 23.018 1.592 -56.867 1.00 78.12 199 ILE A O 1
ATOM 1583 N N . GLU A 1 200 ? 23.846 3.407 -57.902 1.00 80.62 200 GLU A N 1
ATOM 1584 C CA . GLU A 1 200 ? 23.860 2.834 -59.254 1.00 80.62 200 GLU A CA 1
ATOM 1585 C C . GLU A 1 200 ? 24.898 1.704 -59.352 1.00 80.62 200 GLU A C 1
ATOM 1587 O O . GLU A 1 200 ? 26.013 1.838 -58.844 1.00 80.62 200 GLU A O 1
ATOM 1592 N N . LYS A 1 201 ? 24.556 0.596 -60.029 1.00 74.00 201 LYS A N 1
ATOM 1593 C CA . LYS A 1 201 ? 25.398 -0.617 -60.086 1.00 74.00 201 LYS A CA 1
ATOM 1594 C C . LYS A 1 201 ? 26.828 -0.346 -60.563 1.00 74.00 201 LYS A C 1
ATOM 1596 O O . LYS A 1 201 ? 27.762 -0.907 -59.998 1.00 74.00 201 LYS A O 1
ATOM 1601 N N . ASP A 1 202 ? 26.999 0.570 -61.510 1.00 80.69 202 ASP A N 1
ATOM 1602 C CA . ASP A 1 202 ? 28.304 0.916 -62.091 1.00 80.69 202 ASP A CA 1
ATOM 1603 C C . ASP A 1 202 ? 29.215 1.695 -61.126 1.00 80.69 202 ASP A C 1
ATOM 1605 O O . ASP A 1 202 ? 30.421 1.800 -61.336 1.00 80.69 202 ASP A O 1
ATOM 1609 N N . LYS A 1 203 ? 28.660 2.225 -60.030 1.00 76.44 203 LYS A N 1
ATOM 1610 C CA . LYS A 1 203 ? 29.398 2.980 -59.005 1.00 76.44 203 LYS A CA 1
ATOM 1611 C C . LYS A 1 203 ? 29.761 2.133 -57.783 1.00 76.44 203 LYS A C 1
ATOM 1613 O O . LYS A 1 203 ? 30.478 2.612 -56.904 1.00 76.44 203 LYS A O 1
ATOM 1618 N N . ILE A 1 204 ? 29.318 0.873 -57.726 1.00 75.62 204 ILE A N 1
ATOM 1619 C CA . ILE A 1 204 ? 29.620 -0.045 -56.616 1.00 75.62 204 ILE A CA 1
ATOM 1620 C C . ILE A 1 204 ? 31.126 -0.312 -56.530 1.00 75.62 204 ILE A C 1
ATOM 1622 O O . ILE A 1 204 ? 31.687 -0.300 -55.435 1.00 75.62 204 ILE A O 1
ATOM 1626 N N . ASP A 1 205 ? 31.797 -0.486 -57.671 1.00 76.44 205 ASP A N 1
ATOM 1627 C CA . ASP A 1 205 ? 33.241 -0.740 -57.709 1.00 76.44 205 ASP A CA 1
ATOM 1628 C C . ASP A 1 205 ? 34.064 0.444 -57.193 1.00 76.44 205 ASP A C 1
ATOM 1630 O O . ASP A 1 205 ? 35.094 0.245 -56.546 1.00 76.44 205 ASP A O 1
ATOM 1634 N N . TYR A 1 206 ? 33.572 1.668 -57.396 1.00 77.81 206 TYR A N 1
ATOM 1635 C CA . TYR A 1 206 ? 34.210 2.883 -56.894 1.00 77.81 206 TYR A CA 1
ATOM 1636 C C . TYR A 1 206 ? 34.118 2.998 -55.366 1.00 77.81 206 TYR A C 1
ATOM 1638 O O . TYR A 1 206 ? 35.091 3.355 -54.710 1.00 77.81 206 TYR A O 1
ATOM 1646 N N . ILE A 1 207 ? 32.967 2.647 -54.788 1.00 73.50 207 ILE A N 1
ATOM 1647 C CA . ILE A 1 207 ? 32.750 2.683 -53.332 1.00 73.50 207 ILE A CA 1
ATOM 1648 C C . ILE A 1 207 ? 33.491 1.534 -52.646 1.00 73.50 207 ILE A C 1
ATOM 1650 O O . ILE A 1 207 ? 34.043 1.695 -51.559 1.00 73.50 207 ILE A O 1
ATOM 1654 N N . ARG A 1 208 ? 33.529 0.368 -53.293 1.00 74.31 208 ARG A N 1
ATOM 1655 C CA . ARG A 1 208 ? 34.235 -0.807 -52.792 1.00 74.31 208 ARG A CA 1
ATOM 1656 C C . ARG A 1 208 ? 35.750 -0.605 -52.797 1.00 74.31 208 ARG A C 1
ATOM 1658 O O . ARG A 1 208 ? 36.419 -0.983 -51.836 1.00 74.31 208 ARG A O 1
ATOM 1665 N N . GLY A 1 209 ? 36.288 0.012 -53.848 1.00 73.31 209 GLY A N 1
ATOM 1666 C CA . GLY A 1 209 ? 37.727 0.091 -54.082 1.00 73.31 209 GLY A CA 1
ATOM 1667 C C . GLY A 1 209 ? 38.344 -1.274 -54.416 1.00 73.31 209 GLY A C 1
ATOM 1668 O O . GLY A 1 209 ? 37.688 -2.321 -54.382 1.00 73.31 209 GLY A O 1
ATOM 1669 N N . TYR A 1 210 ? 39.638 -1.286 -54.739 1.00 72.31 210 TYR A N 1
ATOM 1670 C CA . TYR A 1 210 ? 40.359 -2.527 -55.030 1.00 72.31 210 TYR A CA 1
ATOM 1671 C C . TYR A 1 210 ? 40.492 -3.383 -53.760 1.00 72.31 210 TYR A C 1
ATOM 1673 O O . TYR A 1 210 ? 41.036 -2.930 -52.756 1.00 72.31 210 TYR A O 1
ATOM 1681 N N . LYS A 1 211 ? 39.986 -4.626 -53.795 1.00 72.88 211 LYS A N 1
ATOM 1682 C CA . LYS A 1 211 ? 39.933 -5.552 -52.641 1.00 72.88 211 LYS A CA 1
ATOM 1683 C C . LYS A 1 211 ? 39.240 -4.970 -51.390 1.00 72.88 211 LYS A C 1
ATOM 1685 O O . LYS A 1 211 ? 39.694 -5.210 -50.275 1.00 72.88 211 LYS A O 1
ATOM 1690 N N . ASN A 1 212 ? 38.138 -4.234 -51.560 1.00 76.88 212 ASN A N 1
ATOM 1691 C CA . ASN A 1 212 ? 37.375 -3.619 -50.459 1.00 76.88 212 ASN A CA 1
ATOM 1692 C C . ASN A 1 212 ? 38.171 -2.581 -49.641 1.00 76.88 212 ASN A C 1
ATOM 1694 O O . ASN A 1 212 ? 37.798 -2.293 -48.507 1.00 76.88 212 ASN A O 1
ATOM 1698 N N . SER A 1 213 ? 39.274 -2.038 -50.171 1.00 78.19 213 SER A N 1
ATOM 1699 C CA . SER A 1 213 ? 40.166 -1.157 -49.405 1.00 78.19 213 SER A CA 1
ATOM 1700 C C . SER A 1 213 ? 39.461 0.093 -48.882 1.00 78.19 213 SER A C 1
AT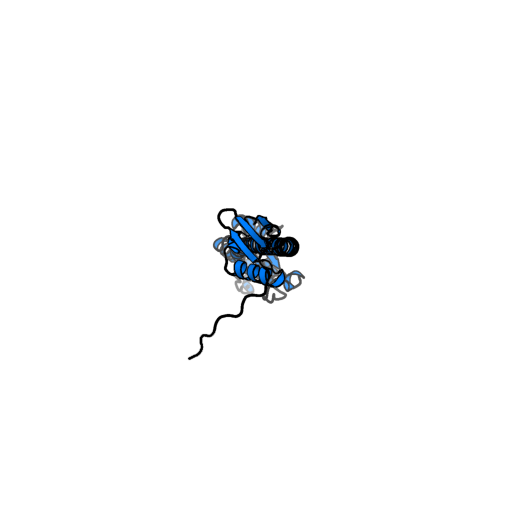OM 1702 O O . SER A 1 213 ? 39.623 0.439 -47.718 1.00 78.19 213 SER A O 1
ATOM 1704 N N . ILE A 1 214 ? 38.637 0.729 -49.717 1.00 76.88 214 ILE A N 1
ATOM 1705 C CA . ILE A 1 214 ? 37.926 1.966 -49.378 1.00 76.88 214 ILE A CA 1
ATOM 1706 C C . ILE A 1 214 ? 36.808 1.676 -48.374 1.00 76.88 214 ILE A C 1
ATOM 1708 O O . ILE A 1 214 ? 36.668 2.397 -47.393 1.00 76.88 214 ILE A O 1
ATOM 1712 N N . LEU A 1 215 ? 36.061 0.585 -48.567 1.00 77.00 215 LEU A N 1
ATOM 1713 C CA . LEU A 1 215 ? 35.052 0.134 -47.601 1.00 77.00 215 LEU A CA 1
ATOM 1714 C C . LEU A 1 215 ? 35.665 -0.176 -46.233 1.00 77.00 215 LEU A C 1
ATOM 1716 O O . LEU A 1 215 ? 35.089 0.190 -45.214 1.00 77.00 215 LEU A O 1
ATOM 1720 N N . ASN A 1 216 ? 36.823 -0.836 -46.207 1.00 77.06 216 ASN A N 1
ATOM 1721 C CA . ASN A 1 216 ? 37.507 -1.173 -44.964 1.00 77.06 216 ASN A CA 1
ATOM 1722 C C . ASN A 1 216 ? 38.073 0.078 -44.272 1.00 77.06 216 ASN A C 1
ATOM 1724 O O . ASN A 1 216 ? 37.902 0.205 -43.065 1.00 77.06 216 ASN A O 1
ATOM 1728 N N . ASP A 1 217 ? 38.653 1.024 -45.020 1.00 78.38 217 ASP A N 1
ATOM 1729 C CA . ASP A 1 217 ? 39.145 2.303 -44.476 1.00 78.38 217 ASP A CA 1
ATOM 1730 C C . ASP A 1 217 ? 37.988 3.178 -43.958 1.00 78.38 217 ASP A C 1
ATOM 1732 O O . ASP A 1 217 ? 38.072 3.755 -42.877 1.00 78.38 217 ASP A O 1
ATOM 1736 N N . MET A 1 218 ? 36.848 3.214 -44.661 1.00 76.50 218 MET A N 1
ATOM 1737 C CA . MET A 1 218 ? 35.633 3.873 -44.163 1.00 76.50 218 MET A CA 1
ATOM 1738 C C . MET A 1 218 ? 35.121 3.210 -42.885 1.00 76.50 218 MET A C 1
ATOM 1740 O O . MET A 1 218 ? 34.779 3.901 -41.930 1.00 76.50 218 MET A O 1
ATOM 1744 N N . LYS A 1 219 ? 35.099 1.876 -42.838 1.00 73.25 219 LYS A N 1
ATOM 1745 C CA . LYS A 1 219 ? 34.668 1.125 -41.659 1.00 73.25 219 LYS A CA 1
ATOM 1746 C C . LYS A 1 219 ? 35.548 1.433 -40.444 1.00 73.25 219 LYS A C 1
ATOM 1748 O O . LYS A 1 219 ? 35.037 1.718 -39.364 1.00 73.25 219 LYS A O 1
ATOM 1753 N N . GLU A 1 220 ? 36.861 1.442 -40.645 1.00 75.12 220 GLU A N 1
ATOM 1754 C CA . GLU A 1 220 ? 37.851 1.693 -39.600 1.00 75.12 220 GLU A CA 1
ATOM 1755 C C . GLU A 1 220 ? 37.817 3.148 -39.106 1.00 75.12 220 GLU A C 1
ATOM 1757 O O . GLU A 1 220 ? 37.836 3.387 -37.899 1.00 75.12 220 GLU A O 1
ATOM 1762 N N . ARG A 1 221 ? 37.662 4.126 -40.011 1.00 73.75 221 ARG A N 1
ATOM 1763 C CA . ARG A 1 221 ? 37.554 5.554 -39.657 1.00 73.75 221 ARG A CA 1
ATOM 1764 C C . ARG A 1 221 ? 36.211 5.946 -39.050 1.00 73.75 221 ARG A C 1
ATOM 1766 O O . ARG A 1 221 ? 36.160 6.873 -38.248 1.00 73.75 221 ARG A O 1
ATOM 1773 N N . SER A 1 222 ? 35.122 5.294 -39.453 1.00 67.00 222 SER A N 1
ATOM 1774 C CA . SER A 1 222 ? 33.766 5.593 -38.972 1.00 67.00 222 SER A CA 1
ATOM 1775 C C . SER A 1 222 ? 33.337 4.732 -37.779 1.00 67.00 222 SER A C 1
ATOM 1777 O O . SER A 1 222 ? 32.264 4.966 -37.229 1.00 67.00 222 SER A O 1
ATOM 1779 N N . GLY A 1 223 ? 34.148 3.750 -37.367 1.00 58.44 223 GLY A N 1
ATOM 1780 C CA . GLY A 1 223 ? 33.885 2.907 -36.196 1.00 58.44 223 GLY A CA 1
ATOM 1781 C C . GLY A 1 223 ? 32.674 1.974 -36.330 1.00 58.44 223 GLY A C 1
ATOM 1782 O O . GLY A 1 223 ? 32.131 1.547 -35.310 1.00 58.44 223 GLY A O 1
ATOM 1783 N N . CYS A 1 224 ? 32.246 1.682 -37.563 1.00 50.94 224 CYS A N 1
ATOM 1784 C CA . CYS A 1 224 ? 31.123 0.789 -37.885 1.00 50.94 224 CYS A CA 1
ATOM 1785 C C . CYS A 1 224 ? 31.583 -0.639 -38.235 1.00 50.94 224 CYS A C 1
ATOM 1787 O O . CYS A 1 224 ? 32.802 -0.900 -38.280 1.00 50.94 224 CYS A O 1
#

Secondary structure (DSSP, 8-state):
----PPPP--S----GGGEEEEEEEPPGGGHHHHTSHHHHHHHHHHHHHH--SEEEEETTTTEEEEEEEHHHHHHHHHHHHHHHHHHHHHHHHHHHHHHHHHHHHHHHHHHHT-EEEEEEEEHHHHHHHH-GGGHHHHHHHHHTTEEEEEEETTSGGGGTS-S----TTEEEEEEEES-HHHHHHHHHHHS---------GGGHHHHH-GGGHHHHHHHHHHT-

Foldseek 3Di:
DDDPDDPDPPPDDDDPVQKDKDKDAADPLCLVVCPDVVVVVLQVVLCVVLVWPDWHQDSVRRIIMTIGGPRSRVVSVVSVVVVRVVSNVVSVVVVVVVVVVVVVVVVVVVVVLKDKDKDKAFPVCVCVCCDDVSPNVVCLCVVLVKDKDKAAQPDPVVPPDDPDRHDNRIIMIMIIDSDNVSSVVSVVVSPDDDDDDDDDPVCPCVCCDDVNPNVVVCCVVVVD

Organism: Euplotes crassus (NCBI:txid5936)